Protein AF-A0A7S2PQ15-F1 (afdb_monomer_lite)

Structure (mmCIF, N/CA/C/O backbone):
data_AF-A0A7S2PQ15-F1
#
_entry.id   AF-A0A7S2PQ15-F1
#
loop_
_atom_site.group_PDB
_atom_site.id
_atom_site.type_symbol
_atom_site.label_atom_id
_atom_site.label_alt_id
_atom_site.label_comp_id
_atom_site.label_asym_id
_atom_site.label_entity_id
_atom_site.label_seq_id
_atom_site.pdbx_PDB_ins_code
_atom_site.Cartn_x
_atom_site.Cartn_y
_atom_site.Cartn_z
_atom_site.occupancy
_atom_site.B_iso_or_equiv
_atom_site.auth_seq_id
_atom_site.auth_comp_id
_atom_site.auth_asym_id
_atom_site.auth_atom_id
_atom_site.pdbx_PDB_model_num
ATOM 1 N N . VAL A 1 1 ? -4.924 13.615 6.574 1.00 62.53 1 VAL A N 1
ATOM 2 C CA . VAL A 1 1 ? -4.538 12.191 6.755 1.00 62.53 1 VAL A CA 1
ATOM 3 C C . VAL A 1 1 ? -5.194 11.292 5.712 1.00 62.53 1 VAL A C 1
ATOM 5 O O . VAL A 1 1 ? -4.454 10.635 4.999 1.00 62.53 1 VAL A O 1
ATOM 8 N N . PHE A 1 2 ? -6.526 11.309 5.557 1.00 68.81 2 PHE A N 1
ATOM 9 C CA . PHE A 1 2 ? -7.244 10.464 4.583 1.00 68.81 2 PHE A CA 1
ATOM 10 C C . PHE A 1 2 ? -6.768 10.616 3.134 1.00 68.81 2 PHE A C 1
ATOM 12 O O . PHE A 1 2 ? -6.496 9.619 2.480 1.00 68.81 2 PHE A O 1
ATOM 19 N N . PHE A 1 3 ? -6.583 11.850 2.659 1.00 75.38 3 PHE A N 1
ATOM 20 C CA . PHE A 1 3 ? -6.108 12.092 1.293 1.00 75.38 3 PHE A CA 1
ATOM 21 C C . PHE A 1 3 ? -4.708 11.509 1.038 1.00 75.38 3 PHE A C 1
ATOM 23 O O . PHE A 1 3 ? -4.510 10.782 0.076 1.00 75.38 3 PHE A O 1
ATOM 30 N N . ALA A 1 4 ? -3.753 11.746 1.943 1.00 77.06 4 ALA A N 1
ATOM 31 C CA . ALA A 1 4 ? -2.391 11.216 1.813 1.00 77.06 4 ALA A CA 1
ATOM 32 C C . ALA A 1 4 ? -2.334 9.677 1.890 1.00 77.06 4 ALA A C 1
ATOM 34 O O . ALA A 1 4 ? -1.476 9.052 1.278 1.00 77.06 4 ALA A O 1
ATOM 35 N N . ASP A 1 5 ? -3.251 9.063 2.638 1.00 79.31 5 ASP A N 1
ATOM 36 C CA . ASP A 1 5 ? -3.400 7.607 2.705 1.00 79.31 5 ASP A CA 1
ATOM 37 C C . ASP A 1 5 ? -3.999 7.048 1.401 1.00 79.31 5 ASP A C 1
ATOM 39 O O . ASP A 1 5 ? -3.510 6.053 0.874 1.00 79.31 5 ASP A O 1
ATOM 43 N N . ALA A 1 6 ? -4.983 7.745 0.820 1.00 83.38 6 ALA A N 1
ATOM 44 C CA . ALA A 1 6 ? -5.542 7.413 -0.490 1.00 83.38 6 ALA A CA 1
ATOM 45 C C . ALA A 1 6 ? -4.506 7.554 -1.618 1.00 83.38 6 ALA A C 1
ATOM 47 O O . ALA A 1 6 ? -4.452 6.710 -2.508 1.00 83.38 6 ALA A O 1
ATOM 48 N N . MET A 1 7 ? -3.623 8.558 -1.549 1.00 86.25 7 MET A N 1
ATOM 49 C CA . MET A 1 7 ? -2.522 8.719 -2.506 1.00 86.25 7 MET A CA 1
ATOM 50 C C . MET A 1 7 ? -1.572 7.513 -2.530 1.00 86.25 7 MET A C 1
ATOM 52 O O . MET A 1 7 ? -0.983 7.242 -3.571 1.00 86.25 7 MET A O 1
ATOM 56 N N . CYS A 1 8 ? -1.415 6.777 -1.423 1.00 88.38 8 CYS A N 1
ATOM 57 C CA . CYS A 1 8 ? -0.560 5.583 -1.396 1.00 88.38 8 CYS A CA 1
ATOM 58 C C . CYS A 1 8 ? -1.105 4.478 -2.312 1.00 88.38 8 CYS A C 1
ATOM 60 O O . CYS A 1 8 ? -0.331 3.816 -2.993 1.00 88.38 8 CYS A O 1
ATOM 62 N N . SER A 1 9 ? -2.431 4.348 -2.410 1.00 87.88 9 SER A N 1
ATOM 63 C CA . SER A 1 9 ? -3.086 3.442 -3.363 1.00 87.88 9 SER A CA 1
ATOM 64 C C . SER A 1 9 ? -2.956 3.911 -4.824 1.00 87.88 9 SER A C 1
ATOM 66 O O . SER A 1 9 ? -3.225 3.136 -5.731 1.00 87.88 9 SER A O 1
ATOM 68 N N . LEU A 1 10 ? -2.513 5.152 -5.069 1.00 88.25 10 LEU A N 1
ATOM 69 C CA . LEU A 1 10 ? -2.287 5.720 -6.405 1.00 88.25 10 LEU A CA 1
ATOM 70 C C . LEU A 1 10 ? -0.807 5.720 -6.815 1.00 88.25 10 LEU A C 1
ATOM 72 O O . LEU A 1 10 ? -0.451 6.360 -7.802 1.00 88.25 10 LEU A O 1
ATOM 76 N N . SER A 1 11 ? 0.082 5.028 -6.092 1.00 92.00 11 SER A N 1
ATOM 77 C CA . SER A 1 11 ? 1.527 5.076 -6.364 1.00 92.00 11 SER A CA 1
ATOM 78 C C . SER A 1 11 ? 1.886 4.709 -7.807 1.00 92.00 11 SER A C 1
ATOM 80 O O . SER A 1 11 ? 2.793 5.305 -8.381 1.00 92.00 11 SER A O 1
ATOM 82 N N . LYS A 1 12 ? 1.141 3.783 -8.425 1.00 90.88 12 LYS A N 1
ATOM 83 C CA . LYS A 1 12 ? 1.337 3.424 -9.834 1.00 90.88 12 LYS A CA 1
ATOM 84 C C . LYS A 1 12 ? 0.965 4.564 -10.785 1.00 90.88 12 LYS A C 1
ATOM 86 O O . LYS A 1 12 ? 1.698 4.806 -11.730 1.00 90.88 12 LYS A O 1
ATOM 91 N N . VAL A 1 13 ? -0.090 5.321 -10.491 1.00 92.50 13 VAL A N 1
ATOM 92 C CA . VAL A 1 13 ? -0.451 6.511 -11.278 1.00 92.50 13 VAL A CA 1
ATOM 93 C C . VAL A 1 13 ? 0.692 7.529 -11.254 1.00 92.50 13 VAL A C 1
ATOM 95 O O . VAL A 1 13 ? 1.048 8.083 -12.289 1.00 92.50 13 VAL A O 1
ATOM 98 N N . PHE A 1 14 ? 1.331 7.737 -10.097 1.00 93.69 14 PHE A N 1
ATOM 99 C CA . PHE A 1 14 ? 2.520 8.591 -10.007 1.00 93.69 14 PHE A CA 1
ATOM 100 C C . PHE A 1 14 ? 3.714 8.038 -10.796 1.00 93.69 14 PHE A C 1
ATOM 102 O O . PHE A 1 14 ? 4.430 8.811 -11.431 1.00 93.69 14 PHE A O 1
ATOM 109 N N . PHE A 1 15 ? 3.921 6.718 -10.782 1.00 93.88 15 PHE A N 1
ATOM 110 C CA . PHE A 1 15 ? 4.931 6.073 -11.621 1.00 93.88 15 PHE A CA 1
ATOM 111 C C . PHE A 1 15 ? 4.686 6.361 -13.109 1.00 93.88 15 PHE A C 1
ATOM 113 O O . PHE A 1 15 ? 5.613 6.754 -13.814 1.00 93.88 15 PHE A O 1
ATOM 120 N N . ASP A 1 16 ? 3.442 6.214 -13.569 1.00 92.94 16 ASP A N 1
ATOM 121 C CA . ASP A 1 16 ? 3.064 6.402 -14.972 1.00 92.94 16 ASP A CA 1
ATOM 122 C C . ASP A 1 16 ? 3.233 7.866 -15.407 1.00 92.94 16 ASP A C 1
ATOM 124 O O . ASP A 1 16 ? 3.777 8.126 -16.477 1.00 92.94 16 ASP A O 1
ATOM 128 N N . TRP A 1 17 ? 2.900 8.835 -14.545 1.00 94.69 17 TRP A N 1
ATOM 129 C CA . TRP A 1 17 ? 3.230 10.250 -14.776 1.00 94.69 17 TRP A CA 1
ATOM 130 C C . TRP A 1 17 ? 4.732 10.490 -14.937 1.00 94.69 17 TRP A C 1
ATOM 132 O O . TRP A 1 17 ? 5.149 11.277 -15.787 1.00 94.69 17 TRP A O 1
ATOM 142 N N . GLY A 1 18 ? 5.556 9.806 -14.143 1.00 94.19 18 GLY A N 1
ATOM 143 C CA . GLY A 1 18 ? 7.009 9.909 -14.259 1.00 94.19 18 GLY A CA 1
ATOM 144 C C . GLY A 1 18 ? 7.523 9.272 -15.541 1.00 94.19 18 GLY A C 1
ATOM 145 O O . GLY A 1 18 ? 8.418 9.822 -16.173 1.00 94.19 18 GLY A O 1
ATOM 146 N N . MET A 1 19 ? 6.922 8.157 -15.961 1.00 92.06 19 MET A N 1
ATOM 147 C CA . MET A 1 19 ? 7.243 7.506 -17.230 1.00 92.06 19 MET A CA 1
ATOM 148 C C . MET A 1 19 ? 6.884 8.399 -18.421 1.00 92.06 19 MET A C 1
ATOM 150 O O . MET A 1 19 ? 7.710 8.583 -19.311 1.00 92.06 19 MET A O 1
ATOM 154 N N . LEU A 1 20 ? 5.701 9.020 -18.401 1.00 93.75 20 LEU A N 1
ATOM 155 C CA . LEU A 1 20 ? 5.267 9.980 -19.419 1.00 93.75 20 LEU A CA 1
ATOM 156 C C . LEU A 1 20 ? 6.215 11.182 -19.511 1.00 93.75 20 LEU A C 1
ATOM 158 O O . LEU A 1 20 ? 6.579 11.595 -20.610 1.00 93.75 20 LEU A O 1
ATOM 162 N N . ALA A 1 21 ? 6.662 11.719 -18.373 1.00 93.44 21 ALA A N 1
ATOM 163 C CA . ALA A 1 21 ? 7.636 12.807 -18.350 1.00 93.44 21 ALA A CA 1
ATOM 164 C C . ALA A 1 21 ? 8.995 12.383 -18.941 1.00 93.44 21 ALA A C 1
ATOM 166 O O . ALA A 1 21 ? 9.569 13.120 -19.744 1.00 93.44 21 ALA A O 1
ATOM 167 N N . THR A 1 22 ? 9.488 11.183 -18.608 1.00 92.81 22 THR A N 1
ATOM 168 C CA . THR A 1 22 ? 10.719 10.628 -19.197 1.00 92.81 22 THR A CA 1
ATOM 169 C C . THR A 1 22 ? 10.587 10.424 -20.710 1.00 92.81 22 THR A C 1
ATOM 171 O O . THR A 1 22 ? 11.527 10.733 -21.445 1.00 92.81 22 THR A O 1
ATOM 174 N N . MET A 1 23 ? 9.434 9.933 -21.180 1.00 92.25 23 MET A N 1
ATOM 175 C CA . MET A 1 23 ? 9.129 9.761 -22.606 1.00 92.25 23 MET A CA 1
ATOM 176 C C . MET A 1 23 ? 9.144 11.097 -23.349 1.00 92.25 23 MET A C 1
ATOM 178 O O . MET A 1 23 ? 9.779 11.208 -24.394 1.00 92.25 23 MET A O 1
ATOM 182 N N . LEU A 1 24 ? 8.493 12.121 -22.790 1.00 92.94 24 LEU A N 1
ATOM 183 C CA . LEU A 1 24 ? 8.451 13.455 -23.387 1.00 92.94 24 LEU A CA 1
ATOM 184 C C . LEU A 1 24 ? 9.846 14.087 -23.476 1.00 92.94 24 LEU A C 1
ATOM 186 O O . LEU A 1 24 ? 10.155 14.738 -24.467 1.00 92.94 24 LEU A O 1
ATOM 190 N N . TYR A 1 25 ? 10.692 13.871 -22.465 1.00 92.25 25 TYR A N 1
ATOM 191 C CA . TYR A 1 25 ? 12.055 14.405 -22.439 1.00 92.25 25 TYR A CA 1
ATOM 192 C C . TYR A 1 25 ? 12.968 13.789 -23.510 1.00 92.25 25 TYR A C 1
ATOM 194 O O . TYR A 1 25 ? 13.808 14.488 -24.069 1.00 92.25 25 TYR A O 1
ATOM 202 N N . HIS A 1 26 ? 12.812 12.494 -23.804 1.00 91.06 26 HIS A N 1
ATOM 203 C CA . HIS A 1 26 ? 13.645 11.806 -24.797 1.00 91.06 26 HIS A CA 1
ATOM 204 C C . HIS A 1 26 ? 13.088 11.883 -26.222 1.00 91.06 26 HIS A C 1
ATOM 206 O O . HIS A 1 26 ? 13.828 11.586 -27.158 1.00 91.06 26 HIS A O 1
ATOM 212 N N . TYR A 1 27 ? 11.831 12.300 -26.408 1.00 89.81 27 TYR A N 1
ATOM 213 C CA . TYR A 1 27 ? 11.200 12.383 -27.725 1.00 89.81 27 TYR A CA 1
ATOM 214 C C . TYR A 1 27 ? 12.026 13.244 -28.703 1.00 89.81 27 TYR A C 1
ATOM 216 O O . TYR A 1 27 ? 12.409 14.362 -28.351 1.00 89.81 27 TYR A O 1
ATOM 224 N N . PRO A 1 28 ? 12.294 12.775 -29.941 1.00 92.00 28 PRO A N 1
ATOM 225 C CA . PRO A 1 28 ? 11.765 11.569 -30.599 1.00 92.00 28 PRO A CA 1
ATOM 226 C C . PRO A 1 28 ? 12.615 10.295 -30.417 1.00 92.00 28 PRO A C 1
ATOM 228 O O . PRO A 1 28 ? 12.314 9.267 -31.018 1.00 92.00 28 PRO A O 1
ATOM 231 N N . ASN A 1 29 ? 13.687 10.354 -29.630 1.00 91.12 29 ASN A N 1
ATOM 232 C CA . ASN A 1 29 ? 14.618 9.246 -29.441 1.00 91.12 29 ASN A CA 1
ATOM 233 C C . ASN A 1 29 ? 14.071 8.192 -28.465 1.00 91.12 29 ASN A C 1
ATOM 235 O O . ASN A 1 29 ? 13.240 8.471 -27.598 1.00 91.12 29 ASN A O 1
ATOM 239 N N . SER A 1 30 ? 14.583 6.967 -28.581 1.00 86.44 30 SER A N 1
ATOM 240 C CA . SER A 1 30 ? 14.309 5.896 -27.624 1.00 86.44 30 SER A CA 1
ATOM 241 C C . SER A 1 30 ? 14.888 6.219 -26.245 1.00 86.44 30 SER A C 1
ATOM 243 O O . SER A 1 30 ? 15.966 6.803 -26.129 1.00 86.44 30 SER A O 1
ATOM 245 N N . ILE A 1 31 ? 14.195 5.782 -25.195 1.00 87.19 31 ILE A N 1
ATOM 246 C CA . ILE A 1 31 ? 14.657 5.932 -23.814 1.00 87.19 31 ILE A CA 1
ATOM 247 C C . ILE A 1 31 ? 15.894 5.041 -23.605 1.00 87.19 31 ILE A C 1
ATOM 249 O O . ILE A 1 31 ? 15.804 3.837 -23.848 1.00 87.19 31 ILE A O 1
ATOM 253 N N . PRO A 1 32 ? 17.032 5.587 -23.144 1.00 83.56 32 PRO A N 1
ATOM 254 C CA . PRO A 1 32 ? 18.209 4.782 -22.846 1.00 83.56 32 PRO A CA 1
ATOM 255 C C . PRO A 1 32 ? 17.963 3.898 -21.617 1.00 83.56 32 PRO A C 1
ATOM 257 O O . PRO A 1 32 ? 17.307 4.319 -20.659 1.00 83.56 32 PRO A O 1
ATOM 260 N N . GLU A 1 33 ? 18.536 2.696 -21.606 1.00 78.06 33 GLU A N 1
ATOM 261 C CA . GLU A 1 33 ? 18.524 1.787 -20.451 1.00 78.06 33 GLU A CA 1
ATOM 262 C C . GLU A 1 33 ? 19.520 2.256 -19.380 1.00 78.06 33 GLU A C 1
ATOM 264 O O . GLU A 1 33 ? 20.577 1.673 -19.155 1.00 78.06 33 GLU A O 1
ATOM 269 N N . SER A 1 34 ? 19.208 3.378 -18.738 1.00 80.06 34 SER A N 1
ATOM 270 C CA . SER A 1 34 ? 20.039 3.987 -17.705 1.00 80.06 34 SER A CA 1
ATOM 271 C C . SER A 1 34 ? 19.243 4.251 -16.430 1.00 80.06 34 SER A C 1
ATOM 273 O O . SER A 1 34 ? 18.012 4.356 -16.427 1.00 80.06 34 SER A O 1
ATOM 275 N N . LEU A 1 35 ? 19.963 4.424 -15.318 1.00 78.94 35 LEU A N 1
ATOM 276 C CA . LEU A 1 35 ? 19.360 4.778 -14.034 1.00 78.94 35 LEU A CA 1
ATOM 277 C C . LEU A 1 35 ? 18.521 6.062 -14.129 1.00 78.94 35 LEU A C 1
ATOM 279 O O . LEU A 1 35 ? 17.468 6.144 -13.503 1.00 78.94 35 LEU A O 1
ATOM 283 N N . SER A 1 36 ? 18.941 7.046 -14.931 1.00 78.62 36 SER A N 1
ATOM 284 C CA . SER A 1 36 ? 18.212 8.311 -15.087 1.00 78.62 36 SER A CA 1
ATOM 285 C C . SER A 1 36 ? 16.809 8.110 -15.661 1.00 78.62 36 SER A C 1
ATOM 287 O O . SER A 1 36 ? 15.880 8.805 -15.252 1.00 78.62 36 SER A O 1
ATOM 289 N N . SER A 1 37 ? 16.635 7.123 -16.541 1.00 85.75 37 SER A N 1
ATOM 290 C CA . SER A 1 37 ? 15.353 6.818 -17.180 1.00 85.75 37 SER A CA 1
ATOM 291 C C . SER A 1 37 ? 14.331 6.231 -16.206 1.00 85.75 37 SER A C 1
ATOM 293 O O . SER A 1 37 ? 13.135 6.507 -16.319 1.00 85.75 37 SER A O 1
ATOM 295 N N . ILE A 1 38 ? 14.786 5.454 -15.216 1.00 88.62 38 ILE A N 1
ATOM 296 C CA . ILE A 1 38 ? 13.914 4.820 -14.216 1.00 88.62 38 ILE A CA 1
ATOM 297 C C . ILE A 1 38 ? 13.829 5.597 -12.897 1.00 88.62 38 ILE A C 1
ATOM 299 O O . ILE A 1 38 ? 12.871 5.419 -12.137 1.00 88.62 38 ILE A O 1
ATOM 303 N N . ALA A 1 39 ? 14.790 6.486 -12.630 1.00 90.00 39 ALA A N 1
ATOM 304 C CA . ALA A 1 39 ? 14.850 7.276 -11.408 1.00 90.00 39 ALA A CA 1
ATOM 305 C C . ALA A 1 39 ? 13.608 8.157 -11.241 1.00 90.00 39 ALA A C 1
ATOM 307 O O . ALA A 1 39 ? 12.959 8.082 -10.201 1.00 90.00 39 ALA A O 1
ATOM 308 N N . LEU A 1 40 ? 13.229 8.936 -12.261 1.00 92.12 40 LEU A N 1
ATOM 309 C CA . LEU A 1 40 ? 12.071 9.832 -12.177 1.00 92.12 40 LEU A CA 1
ATOM 310 C C . LEU A 1 40 ? 10.748 9.075 -11.907 1.00 92.12 40 LEU A C 1
ATOM 312 O O . LEU A 1 40 ? 10.091 9.401 -10.914 1.00 92.12 40 LEU A O 1
ATOM 316 N N . PRO A 1 41 ? 10.370 8.032 -12.680 1.00 93.50 41 PRO A N 1
ATOM 317 C CA . PRO A 1 41 ? 9.202 7.199 -12.374 1.00 93.50 41 PRO A CA 1
ATOM 318 C C . PRO A 1 41 ? 9.213 6.620 -10.954 1.00 93.50 41 PRO A C 1
ATOM 320 O O . PRO A 1 41 ? 8.200 6.645 -10.253 1.00 93.50 41 PRO A O 1
ATOM 323 N N . SER A 1 42 ? 10.368 6.128 -10.500 1.00 93.38 42 SER A N 1
ATOM 324 C CA . SER A 1 42 ? 10.502 5.496 -9.182 1.00 93.38 42 SER A CA 1
ATOM 325 C C . SER A 1 42 ? 10.391 6.513 -8.045 1.00 93.38 42 SER A C 1
ATOM 327 O O . SER A 1 42 ? 9.716 6.255 -7.047 1.00 93.38 42 SER A O 1
ATOM 329 N N . VAL A 1 43 ? 10.982 7.700 -8.218 1.00 93.50 43 VAL A N 1
ATOM 330 C CA . VAL A 1 43 ? 10.852 8.819 -7.280 1.00 93.50 43 VAL A CA 1
ATOM 331 C C . VAL A 1 43 ? 9.391 9.229 -7.168 1.00 93.50 43 VAL A C 1
ATOM 333 O O . VAL A 1 43 ? 8.876 9.260 -6.050 1.00 93.50 43 VAL A O 1
ATOM 336 N N . LEU A 1 44 ? 8.693 9.459 -8.286 1.00 94.81 44 LEU A N 1
ATOM 337 C CA . LEU A 1 44 ? 7.278 9.831 -8.245 1.00 94.81 44 LEU A CA 1
ATOM 338 C C . LEU A 1 44 ? 6.420 8.742 -7.590 1.00 94.81 44 LEU A C 1
ATOM 340 O O . LEU A 1 44 ? 5.610 9.054 -6.719 1.00 94.81 44 LEU A O 1
ATOM 344 N N . SER A 1 45 ? 6.658 7.465 -7.907 1.00 94.44 45 SER A N 1
ATOM 345 C CA . SER A 1 45 ? 5.975 6.338 -7.256 1.00 94.44 45 SER A CA 1
ATOM 346 C C . SER A 1 45 ? 6.189 6.292 -5.739 1.00 94.44 45 SER A C 1
ATOM 348 O O . SER A 1 45 ? 5.315 5.826 -5.007 1.00 94.44 45 SER A O 1
ATOM 350 N N . SER A 1 46 ? 7.349 6.740 -5.254 1.00 94.88 46 SER A N 1
ATOM 351 C CA . SER A 1 46 ? 7.683 6.754 -3.827 1.00 94.88 46 SER A CA 1
ATOM 352 C C . SER A 1 46 ? 7.051 7.929 -3.065 1.00 94.88 46 SER A C 1
ATOM 354 O O . SER A 1 46 ? 6.869 7.844 -1.846 1.00 94.88 46 SER A O 1
ATOM 356 N N . LEU A 1 47 ? 6.672 9.011 -3.764 1.00 93.81 47 LEU A N 1
ATOM 357 C CA . LEU A 1 47 ? 6.214 10.263 -3.151 1.00 93.81 47 LEU A CA 1
ATOM 358 C C . LEU A 1 47 ? 5.070 10.085 -2.144 1.00 93.81 47 LEU A C 1
ATOM 360 O O . LEU A 1 47 ? 5.189 10.640 -1.047 1.00 93.81 47 LEU A O 1
ATOM 364 N N . PRO A 1 48 ? 3.992 9.325 -2.428 1.00 93.31 48 PRO A N 1
ATOM 365 C CA . PRO A 1 48 ? 2.901 9.169 -1.469 1.00 93.31 48 PRO A CA 1
ATOM 366 C C . PRO A 1 48 ? 3.371 8.600 -0.124 1.00 93.31 48 PRO A C 1
ATOM 368 O O . PRO A 1 48 ? 3.006 9.113 0.937 1.00 93.31 48 PRO A O 1
ATOM 371 N N . TYR A 1 49 ? 4.247 7.595 -0.169 1.00 94.38 49 TYR A N 1
ATOM 372 C CA . TYR A 1 49 ? 4.794 6.932 1.013 1.00 94.38 49 TYR A CA 1
ATOM 373 C C . TYR A 1 49 ? 5.730 7.857 1.796 1.00 94.38 49 TYR A C 1
ATOM 375 O O . TYR A 1 49 ? 5.611 7.953 3.018 1.00 94.38 49 TYR A O 1
ATOM 383 N N . VAL A 1 50 ? 6.603 8.602 1.106 1.00 94.50 50 VAL A N 1
ATOM 384 C CA . VAL A 1 50 ? 7.510 9.581 1.734 1.00 94.50 50 VAL A CA 1
ATOM 385 C C . VAL A 1 50 ? 6.724 10.701 2.414 1.00 94.50 50 VAL A C 1
ATOM 387 O O . VAL A 1 50 ? 6.974 11.020 3.580 1.00 94.50 50 VAL A O 1
ATOM 390 N N . VAL A 1 51 ? 5.733 11.276 1.725 1.00 93.88 51 VAL A N 1
ATOM 391 C CA . VAL A 1 51 ? 4.859 12.318 2.285 1.00 93.88 51 VAL A CA 1
ATOM 392 C C . VAL A 1 51 ? 4.170 11.803 3.543 1.00 93.88 51 VAL A C 1
ATOM 394 O O . VAL A 1 51 ? 4.123 12.496 4.564 1.00 93.88 51 VAL A O 1
ATOM 397 N N . ARG A 1 52 ? 3.670 10.568 3.503 1.00 92.81 52 ARG A N 1
ATOM 398 C CA . ARG A 1 52 ? 2.943 9.977 4.618 1.00 92.81 52 ARG A CA 1
ATOM 399 C C . ARG A 1 52 ? 3.847 9.641 5.805 1.00 92.81 52 ARG A C 1
ATOM 401 O O . ARG A 1 52 ? 3.460 9.934 6.941 1.00 92.81 52 ARG A O 1
ATOM 408 N N . ALA A 1 53 ? 5.047 9.116 5.561 1.00 93.88 53 ALA A N 1
ATOM 409 C CA . ALA A 1 53 ? 6.064 8.891 6.585 1.00 93.88 53 ALA A CA 1
ATOM 410 C C . ALA A 1 53 ? 6.489 10.213 7.246 1.00 93.88 53 ALA A C 1
ATOM 412 O O . ALA A 1 53 ? 6.503 10.316 8.474 1.00 93.88 53 ALA A O 1
ATOM 413 N N . ARG A 1 54 ? 6.719 11.271 6.455 1.00 94.19 54 ARG A N 1
ATOM 414 C CA . ARG A 1 54 ? 7.041 12.610 6.971 1.00 94.19 54 ARG A CA 1
ATOM 415 C C . ARG A 1 54 ? 5.926 13.164 7.854 1.00 94.19 54 ARG A C 1
ATOM 417 O O . ARG A 1 54 ? 6.205 13.661 8.942 1.00 94.19 54 ARG A O 1
ATOM 424 N N . GLN A 1 55 ? 4.668 13.059 7.419 1.00 94.31 55 GLN A N 1
ATOM 425 C CA . GLN A 1 55 ? 3.516 13.473 8.228 1.00 94.31 55 GLN A CA 1
ATOM 426 C C . GLN A 1 55 ? 3.482 12.737 9.572 1.00 94.31 55 GLN A C 1
ATOM 428 O O . GLN A 1 55 ? 3.300 13.370 10.608 1.00 94.31 55 GLN A O 1
ATOM 433 N N . CYS A 1 56 ? 3.713 11.421 9.569 1.00 93.56 56 CYS A N 1
ATOM 434 C CA . CYS A 1 56 ? 3.783 10.625 10.791 1.00 93.56 56 CYS A CA 1
ATOM 435 C C . CYS A 1 56 ? 4.901 11.088 11.739 1.00 93.56 56 CYS A C 1
ATOM 437 O O . CYS A 1 56 ? 4.660 11.221 12.936 1.00 93.56 56 CYS A O 1
ATOM 439 N N . ILE A 1 57 ? 6.097 11.375 11.219 1.00 94.25 57 ILE A N 1
ATOM 440 C CA . ILE A 1 57 ? 7.235 11.853 12.022 1.00 94.25 57 ILE A CA 1
ATOM 441 C C . ILE A 1 57 ? 6.936 13.227 12.631 1.00 94.25 57 ILE A C 1
ATOM 443 O O . ILE A 1 57 ? 7.182 13.453 13.815 1.00 94.25 57 ILE A O 1
ATOM 447 N N . VAL A 1 58 ? 6.350 14.140 11.852 1.00 93.81 58 VAL A N 1
ATOM 448 C CA . VAL A 1 58 ? 5.936 15.459 12.352 1.00 93.81 58 VAL A CA 1
ATOM 449 C C . VAL A 1 58 ? 4.895 15.312 13.465 1.00 93.81 58 VAL A C 1
ATOM 451 O O . VAL A 1 58 ? 5.037 15.939 14.514 1.00 93.81 58 VAL A O 1
ATOM 454 N N . SER A 1 59 ? 3.890 14.448 13.288 1.00 92.69 59 SER A N 1
ATOM 455 C CA . SER A 1 59 ? 2.893 14.161 14.328 1.00 92.69 59 SER A CA 1
ATOM 456 C C . SER A 1 59 ? 3.506 13.516 15.573 1.00 92.69 59 SER A C 1
ATOM 458 O O . SER A 1 59 ? 3.112 13.861 16.684 1.00 92.69 59 SER A O 1
ATOM 460 N N . PHE A 1 60 ? 4.500 12.635 15.422 1.00 93.38 60 PHE A N 1
ATOM 461 C CA . PHE A 1 60 ? 5.245 12.068 16.548 1.00 93.38 60 PHE A CA 1
ATOM 462 C C . PHE A 1 60 ? 5.988 13.153 17.338 1.00 93.38 60 PHE A C 1
ATOM 464 O O . PHE A 1 60 ? 5.868 13.209 18.561 1.00 93.38 60 PHE A O 1
ATOM 471 N N . ASN A 1 61 ? 6.699 14.049 16.652 1.00 92.81 61 ASN A N 1
ATOM 472 C CA . ASN A 1 61 ? 7.441 15.139 17.289 1.00 92.81 61 ASN A CA 1
ATOM 473 C C . ASN A 1 61 ? 6.506 16.135 17.992 1.00 92.81 61 ASN A C 1
ATOM 475 O O . ASN A 1 61 ? 6.762 16.530 19.129 1.00 92.81 61 ASN A O 1
ATOM 479 N N . ALA A 1 62 ? 5.383 16.484 17.361 1.00 92.00 62 ALA A N 1
ATOM 480 C CA . ALA A 1 62 ? 4.354 17.314 17.981 1.00 92.00 62 ALA A CA 1
ATOM 481 C C . ALA A 1 62 ? 3.728 16.626 19.210 1.00 92.00 62 ALA A C 1
ATOM 483 O O . ALA A 1 62 ? 3.520 17.267 20.239 1.00 92.00 62 ALA A O 1
ATOM 484 N N . GLY A 1 63 ? 3.476 15.315 19.131 1.00 90.50 63 GLY A N 1
ATOM 485 C CA . GLY A 1 63 ? 2.996 14.509 20.253 1.00 90.50 63 GLY A CA 1
ATOM 486 C C . GLY A 1 63 ? 4.017 14.402 21.388 1.00 90.50 63 GLY A C 1
ATOM 487 O O . GLY A 1 63 ? 3.639 14.435 22.553 1.00 90.50 63 GLY A O 1
ATOM 488 N N . LYS A 1 64 ? 5.319 14.354 21.079 1.00 89.25 64 LYS A N 1
ATOM 489 C CA . LYS A 1 64 ? 6.396 14.397 22.080 1.00 89.25 64 LYS A CA 1
ATOM 490 C C . LYS A 1 64 ? 6.369 15.708 22.867 1.00 89.25 64 LYS A C 1
ATOM 492 O O . LYS A 1 64 ? 6.467 15.661 24.089 1.00 89.25 64 LYS A O 1
ATOM 497 N N . LEU A 1 65 ? 6.178 16.841 22.186 1.00 90.19 65 LEU A N 1
ATOM 498 C CA . LEU A 1 65 ? 6.066 18.155 22.828 1.00 90.19 65 LEU A CA 1
ATOM 499 C C . LEU A 1 65 ? 4.819 18.258 23.722 1.00 90.19 65 LEU A C 1
ATOM 501 O O . LEU A 1 65 ? 4.888 18.814 24.811 1.00 90.19 65 LEU A O 1
ATOM 505 N N . LYS A 1 66 ? 3.692 17.691 23.277 1.00 90.88 66 LYS A N 1
ATOM 506 C CA . LYS A 1 66 ? 2.410 17.707 24.002 1.00 90.88 66 LYS A CA 1
ATOM 507 C C . LYS A 1 66 ? 2.235 16.566 25.014 1.00 90.88 66 LYS A C 1
ATOM 509 O O . LYS A 1 66 ? 1.160 16.447 25.587 1.00 90.88 66 LYS A O 1
ATOM 514 N N . GLN A 1 67 ? 3.251 15.716 25.200 1.00 87.81 67 GLN A N 1
ATOM 515 C CA . GLN A 1 67 ? 3.181 14.487 26.005 1.00 87.81 67 GLN A CA 1
ATOM 516 C C . GLN A 1 67 ? 1.984 13.577 25.648 1.00 87.81 67 GLN A C 1
ATOM 518 O O . GLN A 1 67 ? 1.407 12.917 26.507 1.00 87.81 67 GLN A O 1
ATOM 523 N N . ASP A 1 68 ? 1.625 13.510 24.363 1.00 87.56 68 ASP A N 1
ATOM 524 C CA . ASP A 1 68 ? 0.518 12.681 23.883 1.00 87.56 68 ASP A CA 1
ATOM 525 C C . ASP A 1 68 ? 0.911 11.188 23.909 1.00 87.56 68 ASP A C 1
ATOM 527 O O . ASP A 1 68 ? 1.882 10.799 23.239 1.00 87.56 68 ASP A O 1
ATOM 531 N N . PRO A 1 69 ? 0.170 10.320 24.627 1.00 83.12 69 PRO A N 1
ATOM 532 C CA . PRO A 1 69 ? 0.429 8.881 24.642 1.00 83.12 69 PRO A CA 1
ATOM 533 C C . PRO A 1 69 ? 0.296 8.233 23.252 1.00 83.12 69 PRO A C 1
ATOM 535 O O . PRO A 1 69 ? 0.968 7.240 22.971 1.00 83.12 69 PRO A O 1
ATOM 538 N N . LYS A 1 70 ? -0.490 8.814 22.333 1.00 84.81 70 LYS A N 1
ATOM 539 C CA . LYS A 1 70 ? -0.689 8.299 20.964 1.00 84.81 70 LYS A CA 1
ATOM 540 C C . LYS A 1 70 ? 0.498 8.544 20.031 1.00 84.81 70 LYS A C 1
ATOM 542 O O . LYS A 1 70 ? 0.488 8.078 18.889 1.00 84.81 70 LYS A O 1
ATOM 547 N N . ARG A 1 71 ? 1.558 9.221 20.493 1.00 87.81 71 ARG A N 1
ATOM 548 C CA . ARG A 1 71 ? 2.755 9.487 19.677 1.00 87.81 71 ARG A CA 1
ATOM 549 C C . ARG A 1 71 ? 3.357 8.206 19.092 1.00 87.81 71 ARG A C 1
ATOM 551 O O . ARG A 1 71 ? 3.722 8.187 17.921 1.00 87.81 71 ARG A O 1
ATOM 558 N N . HIS A 1 72 ? 3.415 7.121 19.866 1.00 88.31 72 HIS A N 1
ATOM 559 C CA . HIS A 1 72 ? 4.043 5.873 19.424 1.00 88.31 72 HIS A CA 1
ATOM 560 C C . HIS A 1 72 ? 3.290 5.242 18.247 1.00 88.31 72 HIS A C 1
ATOM 562 O O . HIS A 1 72 ? 3.924 4.733 17.325 1.00 88.31 72 HIS A O 1
ATOM 568 N N . SER A 1 73 ? 1.963 5.389 18.190 1.00 90.38 73 SER A N 1
ATOM 569 C CA . SER A 1 73 ? 1.174 4.988 17.024 1.00 90.38 73 SER A CA 1
ATOM 570 C C . SER A 1 73 ? 1.580 5.765 15.769 1.00 90.38 73 SER A C 1
ATOM 572 O O . SER A 1 73 ? 1.678 5.179 14.697 1.00 90.38 73 SER A O 1
ATOM 574 N N . HIS A 1 74 ? 1.888 7.062 15.868 1.00 91.38 74 HIS A N 1
ATOM 575 C CA . HIS A 1 74 ? 2.395 7.812 14.715 1.00 91.38 74 HIS A CA 1
ATOM 576 C C . HIS A 1 74 ? 3.753 7.288 14.237 1.00 91.38 74 HIS A C 1
ATOM 578 O O . HIS A 1 74 ? 3.946 7.146 13.033 1.00 91.38 74 HIS A O 1
ATOM 584 N N . LEU A 1 75 ? 4.662 6.941 15.151 1.00 93.25 75 LEU A N 1
ATOM 585 C CA . LEU A 1 75 ? 5.967 6.381 14.792 1.00 93.25 75 LEU A CA 1
ATOM 586 C C . LEU A 1 75 ? 5.847 5.011 14.110 1.00 93.25 75 LEU A C 1
ATOM 588 O O . LEU A 1 75 ? 6.442 4.804 13.055 1.00 93.25 75 LEU A O 1
ATOM 592 N N . LEU A 1 76 ? 5.043 4.099 14.663 1.00 92.81 76 LEU A N 1
ATOM 593 C CA . LEU A 1 76 ? 4.800 2.789 14.050 1.00 92.81 76 LEU A CA 1
ATOM 594 C C . LEU A 1 76 ? 4.179 2.939 12.654 1.00 92.81 76 LEU A C 1
ATOM 596 O O . LEU A 1 76 ? 4.581 2.279 11.701 1.00 92.81 76 LEU A O 1
ATOM 600 N N . ASN A 1 77 ? 3.276 3.905 12.490 1.00 93.06 77 ASN A N 1
ATOM 601 C CA . ASN A 1 77 ? 2.720 4.211 11.184 1.00 93.06 77 ASN A CA 1
ATOM 602 C C . ASN A 1 77 ? 3.776 4.784 10.220 1.00 93.06 77 ASN A C 1
ATOM 604 O O . ASN A 1 77 ? 3.706 4.519 9.028 1.00 93.06 77 ASN A O 1
ATOM 608 N N . ALA A 1 78 ? 4.760 5.560 10.694 1.00 94.38 78 ALA A N 1
ATOM 609 C CA . ALA A 1 78 ? 5.881 6.001 9.857 1.00 94.38 78 ALA A CA 1
ATOM 610 C C . ALA A 1 78 ? 6.685 4.799 9.345 1.00 94.38 78 ALA A C 1
ATOM 612 O O . ALA A 1 78 ? 6.941 4.707 8.148 1.00 94.38 78 ALA A O 1
ATOM 613 N N . ILE A 1 79 ? 7.005 3.857 10.240 1.00 94.38 79 ILE A N 1
ATOM 614 C CA . ILE A 1 79 ? 7.712 2.615 9.902 1.00 94.38 79 ILE A CA 1
ATOM 615 C C . ILE A 1 79 ? 6.928 1.828 8.848 1.00 94.38 79 ILE A C 1
ATOM 617 O O . ILE A 1 79 ? 7.520 1.409 7.859 1.00 94.38 79 ILE A O 1
ATOM 621 N N . LYS A 1 80 ? 5.601 1.712 8.989 1.00 93.50 80 LYS A N 1
ATOM 622 C CA . LYS A 1 80 ? 4.728 1.076 7.988 1.00 93.50 80 LYS A CA 1
ATOM 623 C C . LYS A 1 80 ? 4.935 1.624 6.575 1.00 93.50 80 LYS A C 1
ATOM 625 O O . LYS A 1 80 ? 5.118 0.863 5.631 1.00 93.50 80 LYS A O 1
ATOM 630 N N . TYR A 1 81 ? 4.889 2.944 6.402 1.00 93.19 81 TYR A N 1
ATOM 631 C CA . TYR A 1 81 ? 5.058 3.523 5.066 1.00 93.19 81 TYR A CA 1
ATOM 632 C C . TYR A 1 81 ? 6.511 3.425 4.590 1.00 93.19 81 TYR A C 1
ATOM 634 O O . TYR A 1 81 ? 6.734 3.237 3.398 1.00 93.19 81 TYR A O 1
ATOM 642 N N . SER A 1 82 ? 7.490 3.440 5.501 1.00 93.12 82 SER A N 1
ATOM 643 C CA . SER A 1 82 ? 8.890 3.171 5.158 1.00 93.12 82 SER A CA 1
ATOM 644 C C . SER A 1 82 ? 9.109 1.745 4.647 1.00 93.12 82 SER A C 1
ATOM 646 O O . SER A 1 82 ? 9.863 1.574 3.693 1.00 93.12 82 SER A O 1
ATOM 648 N N . THR A 1 83 ? 8.429 0.721 5.191 1.00 94.06 83 THR A N 1
ATOM 649 C CA . THR A 1 83 ? 8.569 -0.659 4.675 1.00 94.06 83 THR A CA 1
ATOM 650 C C . THR A 1 83 ? 8.115 -0.793 3.220 1.00 94.06 83 THR A C 1
ATOM 652 O O . THR A 1 83 ? 8.608 -1.656 2.503 1.00 94.06 83 THR A O 1
ATOM 655 N N . SER A 1 84 ? 7.228 0.096 2.762 1.00 92.94 84 SER A N 1
ATOM 656 C CA . SER A 1 84 ? 6.739 0.130 1.377 1.00 92.94 84 SER A CA 1
ATOM 657 C C . SER A 1 84 ? 7.779 0.698 0.400 1.00 92.94 84 SER A C 1
ATOM 659 O O . SER A 1 84 ? 7.705 0.431 -0.795 1.00 92.94 84 SER A O 1
ATOM 661 N N . LEU A 1 85 ? 8.765 1.463 0.889 1.00 94.06 85 LEU A N 1
ATOM 662 C CA . LEU A 1 85 ? 9.805 2.074 0.053 1.00 94.06 85 LEU A CA 1
ATOM 663 C C . LEU A 1 85 ? 10.855 1.060 -0.412 1.00 94.06 85 LEU A C 1
ATOM 665 O O . LEU A 1 85 ? 11.324 1.152 -1.541 1.00 94.06 85 LEU A O 1
ATOM 669 N N . PHE A 1 86 ? 11.206 0.077 0.421 1.00 93.88 86 PHE A N 1
ATOM 670 C CA . PHE A 1 86 ? 12.233 -0.916 0.083 1.00 93.88 86 PHE A CA 1
ATOM 671 C C . PHE A 1 86 ? 11.937 -1.707 -1.203 1.00 93.88 86 PHE A C 1
ATOM 673 O O . PHE A 1 86 ? 12.809 -1.721 -2.072 1.00 93.88 86 PHE A O 1
ATOM 680 N N . PRO A 1 87 ? 10.746 -2.316 -1.398 1.00 93.50 87 PRO A N 1
ATOM 681 C CA . PRO A 1 87 ? 10.453 -3.020 -2.647 1.00 93.50 87 PRO A CA 1
ATOM 682 C C . PRO A 1 87 ? 10.402 -2.073 -3.857 1.00 93.50 87 PRO A C 1
ATOM 684 O O . PRO A 1 87 ? 10.765 -2.485 -4.955 1.00 93.50 87 PRO A O 1
ATOM 687 N N . ILE A 1 88 ? 10.019 -0.800 -3.681 1.00 92.12 88 ILE A N 1
ATOM 688 C CA . ILE A 1 88 ? 10.045 0.203 -4.763 1.00 92.12 88 ILE A CA 1
ATOM 689 C C . ILE A 1 88 ? 11.489 0.482 -5.192 1.00 92.12 88 ILE A C 1
ATOM 691 O O . ILE A 1 88 ? 11.802 0.407 -6.380 1.00 92.12 88 ILE A O 1
ATOM 695 N N . CYS A 1 89 ? 12.379 0.758 -4.235 1.00 91.38 89 CYS A N 1
ATOM 696 C CA . CYS A 1 89 ? 13.793 1.007 -4.510 1.00 91.38 89 CYS A CA 1
ATOM 697 C C . CYS A 1 89 ? 14.473 -0.216 -5.135 1.00 91.38 89 CYS A C 1
ATOM 699 O O . CYS A 1 89 ? 15.193 -0.074 -6.121 1.00 91.38 89 CYS A O 1
ATOM 701 N N . LEU A 1 90 ? 14.209 -1.416 -4.607 1.00 91.94 90 LEU A N 1
ATOM 702 C CA . LEU A 1 90 ? 14.774 -2.651 -5.147 1.00 91.94 90 LEU A CA 1
ATOM 703 C C . LEU A 1 90 ? 14.263 -2.930 -6.566 1.00 91.94 90 LEU A C 1
ATOM 705 O O . LEU A 1 90 ? 15.056 -3.248 -7.446 1.00 91.94 90 LEU A O 1
ATOM 709 N N . SER A 1 91 ? 12.968 -2.718 -6.828 1.00 89.88 91 SER A N 1
ATOM 710 C CA . SER A 1 91 ? 12.410 -2.871 -8.176 1.00 89.88 91 SER A CA 1
ATOM 711 C C . SER A 1 91 ? 12.984 -1.861 -9.172 1.00 89.88 91 SER A C 1
ATOM 713 O O . SER A 1 91 ? 13.061 -2.174 -10.359 1.00 89.88 91 SER A O 1
ATOM 715 N N . ALA A 1 92 ? 13.339 -0.652 -8.731 1.00 88.88 92 ALA A N 1
ATOM 716 C CA . ALA A 1 92 ? 14.008 0.334 -9.575 1.00 88.88 92 ALA A CA 1
ATOM 717 C C . ALA A 1 92 ? 15.454 -0.083 -9.873 1.00 88.88 92 ALA A C 1
ATOM 719 O O . ALA A 1 92 ? 15.895 0.007 -11.015 1.00 88.88 92 ALA A O 1
ATOM 720 N N . TYR A 1 93 ? 16.160 -0.595 -8.862 1.00 87.44 93 TYR A N 1
ATOM 721 C CA . TYR A 1 93 ? 17.528 -1.088 -8.990 1.00 87.44 93 TYR A CA 1
ATOM 722 C C . TYR A 1 93 ? 17.629 -2.296 -9.930 1.00 87.44 93 TYR A C 1
ATOM 724 O O . TYR A 1 93 ? 18.461 -2.289 -10.835 1.00 87.44 93 TYR A O 1
ATOM 732 N N . GLN A 1 94 ? 16.725 -3.277 -9.809 1.00 88.31 94 GLN A N 1
ATOM 733 C CA . GLN A 1 94 ? 16.678 -4.446 -10.698 1.00 88.31 94 GLN A CA 1
ATOM 734 C C . GLN A 1 94 ? 16.546 -4.061 -12.181 1.00 88.31 94 GLN A C 1
ATOM 736 O O . GLN A 1 94 ? 17.079 -4.753 -13.037 1.00 88.31 94 GLN A O 1
ATOM 741 N N . LYS A 1 95 ? 15.900 -2.932 -12.504 1.00 84.06 95 LYS A N 1
ATOM 742 C CA . LYS A 1 95 ? 15.777 -2.434 -13.888 1.00 84.06 95 LYS A CA 1
ATOM 743 C C . LYS A 1 95 ? 17.065 -1.837 -14.463 1.00 84.06 95 LYS A C 1
ATOM 745 O O . LYS A 1 95 ? 17.096 -1.524 -15.645 1.00 84.06 95 LYS A O 1
ATOM 750 N N . THR A 1 96 ? 18.089 -1.636 -13.637 1.00 82.00 96 THR A N 1
ATOM 751 C CA . THR A 1 96 ? 19.411 -1.146 -14.066 1.00 82.00 96 THR A CA 1
ATOM 752 C C . THR A 1 96 ? 20.456 -2.252 -14.165 1.00 82.00 96 THR A C 1
ATOM 754 O O . THR A 1 96 ? 21.560 -2.007 -14.644 1.00 82.00 96 THR A O 1
ATOM 757 N N . LEU A 1 97 ? 20.121 -3.458 -13.700 1.00 82.88 97 LEU A N 1
ATOM 758 C CA . LEU A 1 97 ? 20.997 -4.619 -13.753 1.00 82.88 97 LEU A CA 1
ATOM 759 C C . LEU A 1 97 ? 20.851 -5.346 -15.092 1.00 82.88 97 LEU A C 1
ATOM 761 O O . LEU A 1 97 ? 19.772 -5.390 -15.682 1.00 82.88 97 LEU A O 1
ATOM 765 N N . SER A 1 98 ? 21.938 -5.968 -15.544 1.00 73.69 98 SER A N 1
ATOM 766 C CA . SER A 1 98 ? 21.900 -6.933 -16.645 1.00 73.69 98 SER A CA 1
ATOM 767 C C . SER A 1 98 ? 21.042 -8.143 -16.263 1.00 73.69 98 SER A C 1
ATOM 769 O O . SER A 1 98 ? 21.052 -8.551 -15.102 1.00 73.69 98 SER A O 1
ATOM 771 N N . GLN A 1 99 ? 20.357 -8.746 -17.243 1.00 73.44 99 GLN A N 1
ATOM 772 C CA . GLN A 1 99 ? 19.388 -9.841 -17.041 1.00 73.44 99 GLN A CA 1
ATOM 773 C C . GLN A 1 99 ? 19.919 -11.009 -16.188 1.00 73.44 99 GLN A C 1
ATOM 775 O O . GLN A 1 99 ? 19.156 -11.613 -15.445 1.00 73.44 99 GLN A O 1
ATOM 780 N N . GLU A 1 100 ? 21.225 -11.284 -16.238 1.00 75.12 100 GLU A N 1
ATOM 781 C CA . GLU A 1 100 ? 21.883 -12.339 -15.456 1.00 75.12 100 GLU A CA 1
ATOM 782 C C . GLU A 1 100 ? 21.795 -12.122 -13.933 1.00 75.12 100 GLU A C 1
ATOM 784 O O . GLU A 1 100 ? 21.516 -13.062 -13.199 1.00 75.12 100 GLU A O 1
ATOM 789 N N . HIS A 1 101 ? 21.942 -10.881 -13.456 1.00 78.00 101 HIS A N 1
ATOM 790 C CA . HIS A 1 101 ? 21.969 -10.554 -12.021 1.00 78.00 101 HIS A CA 1
ATOM 791 C C . HIS A 1 101 ? 20.592 -10.176 -11.450 1.00 78.00 101 HIS A C 1
ATOM 793 O O . HIS A 1 101 ? 20.453 -9.933 -10.251 1.00 78.00 101 HIS A O 1
ATOM 799 N N . VAL A 1 102 ? 19.555 -10.068 -12.288 1.00 76.56 102 VAL A N 1
ATOM 800 C CA . VAL A 1 102 ? 18.212 -9.659 -11.837 1.00 76.56 102 VAL A CA 1
ATOM 801 C C . VAL A 1 102 ? 17.610 -10.704 -10.895 1.00 76.56 102 VAL A C 1
ATOM 803 O O . VAL A 1 102 ? 17.005 -10.336 -9.882 1.00 76.56 102 VAL A O 1
ATOM 806 N N . HIS A 1 103 ? 17.822 -11.986 -11.208 1.00 81.00 103 HIS A N 1
ATOM 807 C CA . HIS A 1 103 ? 17.247 -13.121 -10.487 1.00 81.00 103 HIS A CA 1
ATOM 808 C C . HIS A 1 103 ? 17.778 -13.284 -9.060 1.00 81.00 103 HIS A C 1
ATOM 810 O O . HIS A 1 103 ? 17.046 -13.751 -8.186 1.00 81.00 103 HIS A O 1
ATOM 816 N N . ASP A 1 104 ? 18.995 -12.811 -8.784 1.00 83.69 104 ASP A N 1
ATOM 817 C CA . ASP A 1 104 ? 19.607 -12.882 -7.452 1.00 83.69 104 ASP A CA 1
ATOM 818 C C . ASP A 1 104 ? 18.799 -12.109 -6.396 1.00 83.69 104 ASP A C 1
ATOM 820 O O . ASP A 1 104 ? 18.796 -12.450 -5.210 1.00 83.69 104 ASP A O 1
ATOM 824 N N . PHE A 1 105 ? 18.062 -11.079 -6.824 1.00 89.06 105 PHE A N 1
ATOM 825 C CA . PHE A 1 105 ? 17.288 -10.210 -5.939 1.00 89.06 105 PHE A CA 1
ATOM 826 C C . PHE A 1 105 ? 15.800 -10.569 -5.851 1.00 89.06 105 PHE A C 1
ATOM 828 O O . PHE A 1 105 ? 15.087 -9.966 -5.044 1.00 89.06 105 PHE A O 1
ATOM 835 N N . ASP A 1 106 ? 15.319 -11.559 -6.608 1.00 89.38 106 ASP A N 1
ATOM 836 C CA . ASP A 1 106 ? 13.893 -11.906 -6.652 1.00 89.38 106 ASP A CA 1
ATOM 837 C C . ASP A 1 106 ? 13.385 -12.418 -5.296 1.00 89.38 106 ASP A C 1
ATOM 839 O O . ASP A 1 106 ? 12.318 -12.007 -4.828 1.00 89.38 106 ASP A O 1
ATOM 843 N N . ILE A 1 107 ? 14.179 -13.244 -4.603 1.00 91.62 107 ILE A N 1
ATOM 844 C CA . ILE A 1 107 ? 13.840 -13.740 -3.259 1.00 91.62 107 ILE A CA 1
ATOM 845 C C . ILE A 1 107 ? 13.744 -12.571 -2.276 1.00 91.62 107 ILE A C 1
ATOM 847 O O . ILE A 1 107 ? 12.772 -12.469 -1.525 1.00 91.62 107 ILE A O 1
ATOM 851 N N . LEU A 1 108 ? 14.720 -11.658 -2.296 1.00 94.19 108 LEU A N 1
ATOM 852 C CA . LEU A 1 108 ? 14.720 -10.481 -1.428 1.00 94.19 108 LEU A CA 1
ATOM 853 C C . LEU A 1 108 ? 13.511 -9.581 -1.711 1.00 94.19 108 LEU A C 1
ATOM 855 O O . LEU A 1 108 ? 12.858 -9.111 -0.779 1.00 94.19 108 LEU A O 1
ATOM 859 N N . PHE A 1 109 ? 13.177 -9.373 -2.984 1.00 93.50 109 PHE A N 1
ATOM 860 C CA . PHE A 1 109 ? 12.017 -8.594 -3.399 1.00 93.50 109 PHE A CA 1
ATOM 861 C C . PHE A 1 109 ? 10.708 -9.186 -2.867 1.00 93.50 109 PHE A C 1
ATOM 863 O O . PHE A 1 109 ? 9.905 -8.464 -2.267 1.00 93.50 109 PHE A O 1
ATOM 870 N N . VAL A 1 110 ? 10.519 -10.502 -3.000 1.00 94.44 110 VAL A N 1
ATOM 871 C CA . VAL A 1 110 ? 9.353 -11.206 -2.448 1.00 94.44 110 VAL A CA 1
ATOM 872 C C . VAL A 1 110 ? 9.312 -11.094 -0.924 1.00 94.44 110 VAL A C 1
ATOM 874 O O . VAL A 1 110 ? 8.261 -10.776 -0.370 1.00 94.44 110 VAL A O 1
ATOM 877 N N . MET A 1 111 ? 10.442 -11.276 -0.237 1.00 95.38 111 MET A N 1
ATOM 878 C CA . MET A 1 111 ? 10.513 -11.140 1.223 1.00 95.38 111 MET A CA 1
ATOM 879 C C . MET A 1 111 ? 10.100 -9.738 1.687 1.00 95.38 111 MET A C 1
ATOM 881 O O . MET A 1 111 ? 9.305 -9.604 2.617 1.00 95.38 111 MET A O 1
ATOM 885 N N . LEU A 1 112 ? 10.571 -8.685 1.013 1.00 95.94 112 LEU A N 1
ATOM 886 C CA . LEU A 1 112 ? 10.194 -7.304 1.322 1.00 95.94 112 LEU A CA 1
ATOM 887 C C . LEU A 1 112 ? 8.694 -7.047 1.104 1.00 95.94 112 LEU A C 1
ATOM 889 O O . LEU A 1 112 ? 8.059 -6.403 1.943 1.00 95.94 112 LEU A O 1
ATOM 893 N N . LEU A 1 113 ? 8.110 -7.579 0.024 1.00 95.19 113 LEU A N 1
ATOM 894 C CA . LEU A 1 113 ? 6.667 -7.492 -0.232 1.00 95.19 113 LEU A CA 1
ATOM 895 C C . LEU A 1 113 ? 5.842 -8.235 0.823 1.00 95.19 113 LEU A C 1
ATOM 897 O O . LEU A 1 113 ? 4.822 -7.715 1.280 1.00 95.19 113 LEU A O 1
ATOM 901 N N . VAL A 1 114 ? 6.285 -9.423 1.243 1.00 95.81 114 VAL A N 1
ATOM 902 C CA . VAL A 1 114 ? 5.631 -10.216 2.293 1.00 95.81 114 VAL A CA 1
ATOM 903 C C . VAL A 1 114 ? 5.676 -9.476 3.628 1.00 95.81 114 VAL A C 1
ATOM 905 O O . VAL A 1 114 ? 4.633 -9.303 4.258 1.00 95.81 114 VAL A O 1
ATOM 908 N N . ILE A 1 115 ? 6.844 -8.965 4.031 1.00 95.56 115 ILE A N 1
ATOM 909 C CA . ILE A 1 115 ? 7.003 -8.183 5.266 1.00 95.56 115 ILE A CA 1
ATOM 910 C C . ILE A 1 115 ? 6.090 -6.953 5.243 1.00 95.56 115 ILE A C 1
ATOM 912 O O . ILE A 1 115 ? 5.371 -6.696 6.211 1.00 95.56 115 ILE A O 1
ATOM 916 N N . ASN A 1 116 ? 6.072 -6.208 4.135 1.00 95.25 116 ASN A N 1
ATOM 917 C CA . ASN A 1 116 ? 5.210 -5.040 3.982 1.00 95.25 116 ASN A CA 1
ATOM 918 C C . ASN A 1 116 ? 3.714 -5.400 4.056 1.00 95.25 116 ASN A C 1
ATOM 920 O O . ASN A 1 116 ? 2.951 -4.725 4.757 1.00 95.25 116 ASN A O 1
ATOM 924 N N . SER A 1 117 ? 3.311 -6.480 3.382 1.00 95.25 117 SER A N 1
ATOM 925 C CA . SER A 1 117 ? 1.924 -6.956 3.342 1.00 95.25 117 SER A CA 1
ATOM 926 C C . SER A 1 117 ? 1.442 -7.388 4.724 1.00 95.25 117 SER A C 1
ATOM 928 O O . SER A 1 117 ? 0.383 -6.939 5.166 1.00 95.25 117 SER A O 1
ATOM 930 N N . ILE A 1 118 ? 2.238 -8.197 5.435 1.00 94.62 118 ILE A N 1
ATOM 931 C CA . ILE A 1 118 ? 1.918 -8.681 6.783 1.00 94.62 118 ILE A CA 1
ATOM 932 C C . ILE A 1 118 ? 1.855 -7.512 7.762 1.00 94.62 118 ILE A C 1
ATOM 934 O O . ILE A 1 118 ? 0.857 -7.371 8.466 1.00 94.62 118 ILE A O 1
ATOM 938 N N . TYR A 1 119 ? 2.873 -6.642 7.785 1.00 94.56 119 TYR A N 1
ATOM 939 C CA . TYR A 1 119 ? 2.882 -5.485 8.682 1.00 94.56 119 TYR A CA 1
ATOM 940 C C . TYR A 1 119 ? 1.629 -4.630 8.472 1.00 94.56 119 TYR A C 1
ATOM 942 O O . TYR A 1 119 ? 0.942 -4.267 9.427 1.00 94.56 119 TYR A O 1
ATOM 950 N N . SER A 1 120 ? 1.316 -4.309 7.216 1.00 93.56 120 SER A N 1
ATOM 951 C CA . SER A 1 120 ? 0.171 -3.462 6.890 1.00 93.56 120 SER A CA 1
ATOM 952 C C . SER A 1 120 ? -1.152 -4.146 7.234 1.00 93.56 120 SER A C 1
ATOM 954 O O . SER A 1 120 ? -2.078 -3.483 7.688 1.00 93.56 120 SER A O 1
ATOM 956 N N . PHE A 1 121 ? -1.269 -5.461 7.029 1.00 93.94 121 PHE A N 1
ATOM 957 C CA . PHE A 1 121 ? -2.480 -6.205 7.379 1.00 93.94 121 PHE A CA 1
ATOM 958 C C . PHE A 1 121 ? -2.705 -6.246 8.895 1.00 93.94 121 PHE A C 1
ATOM 960 O O . PHE A 1 121 ? -3.797 -5.940 9.369 1.00 93.94 121 PHE A O 1
ATOM 967 N N . LEU A 1 122 ? -1.657 -6.528 9.674 1.00 92.06 122 LEU A N 1
ATOM 968 C CA . LEU A 1 122 ? -1.728 -6.468 11.136 1.00 92.06 122 LEU A CA 1
ATOM 969 C C . LEU A 1 122 ? -2.093 -5.058 11.620 1.00 92.06 122 LEU A C 1
ATOM 971 O O . LEU A 1 122 ? -2.889 -4.906 12.545 1.00 92.06 122 LEU A O 1
ATOM 975 N N . TRP A 1 123 ? -1.560 -4.021 10.967 1.00 92.88 123 TRP A N 1
ATOM 976 C CA . TRP A 1 123 ? -1.941 -2.638 11.242 1.00 92.88 123 TRP A CA 1
ATOM 977 C C . TRP A 1 123 ? -3.445 -2.405 11.056 1.00 92.88 123 TRP A C 1
ATOM 979 O O . TRP A 1 123 ? -4.074 -1.780 11.910 1.00 92.88 123 TRP A O 1
ATOM 989 N N . ASP A 1 124 ? -4.027 -2.916 9.974 1.00 92.12 124 ASP A N 1
ATOM 990 C CA . ASP A 1 124 ? -5.451 -2.737 9.696 1.00 92.12 124 ASP A CA 1
ATOM 991 C C . ASP A 1 124 ? -6.326 -3.402 10.758 1.00 92.12 124 ASP A C 1
ATOM 993 O O . ASP A 1 124 ? -7.231 -2.762 11.293 1.00 92.12 124 ASP A O 1
ATOM 997 N N . ILE A 1 125 ? -5.989 -4.636 11.145 1.00 90.19 125 ILE A N 1
ATOM 998 C CA . ILE A 1 125 ? -6.681 -5.383 12.202 1.00 90.19 125 ILE A CA 1
ATOM 999 C C . ILE A 1 125 ? -6.644 -4.615 13.527 1.00 90.19 125 ILE A C 1
ATOM 1001 O O . ILE A 1 125 ? -7.693 -4.331 14.111 1.00 90.19 125 ILE A O 1
ATOM 1005 N N . PHE A 1 126 ? -5.449 -4.255 14.001 1.00 87.88 126 PHE A N 1
ATOM 1006 C CA . PHE A 1 126 ? -5.278 -3.729 15.356 1.00 87.88 126 PHE A CA 1
ATOM 1007 C C . PHE A 1 126 ? -5.590 -2.238 15.471 1.00 87.88 126 PHE A C 1
ATOM 1009 O O . PHE A 1 126 ? -6.245 -1.809 16.421 1.00 87.88 126 PHE A O 1
ATOM 1016 N N . MET A 1 127 ? -5.123 -1.431 14.518 1.00 87.25 127 MET A N 1
ATOM 1017 C CA . MET A 1 127 ? -5.143 0.027 14.637 1.00 87.25 127 MET A CA 1
ATOM 1018 C C . MET A 1 127 ? -6.375 0.631 13.966 1.00 87.25 127 MET A C 1
ATOM 1020 O O . MET A 1 127 ? -7.098 1.411 14.595 1.00 87.25 127 MET A O 1
ATOM 1024 N N . ASP A 1 128 ? -6.621 0.278 12.701 1.00 88.69 128 ASP A N 1
ATOM 1025 C CA . ASP A 1 128 ? -7.680 0.907 11.903 1.00 88.69 128 ASP A CA 1
ATOM 1026 C C . ASP A 1 128 ? -9.060 0.280 12.140 1.00 88.69 128 ASP A C 1
ATOM 1028 O O . ASP A 1 128 ? -10.057 1.001 12.102 1.00 88.69 128 ASP A O 1
ATOM 1032 N N . TRP A 1 129 ? -9.146 -1.014 12.453 1.00 88.50 129 TRP A N 1
ATOM 1033 C CA . TRP A 1 129 ? -10.415 -1.682 12.766 1.00 88.50 129 TRP A CA 1
ATOM 1034 C C . TRP A 1 129 ? -10.632 -1.915 14.264 1.00 88.50 129 TRP A C 1
ATOM 1036 O O . TRP A 1 129 ? -11.767 -2.151 14.697 1.00 88.50 129 TRP A O 1
ATOM 1046 N N . GLY A 1 130 ? -9.569 -1.825 15.071 1.00 81.38 130 GLY A N 1
ATOM 1047 C CA . GLY A 1 130 ? -9.647 -2.043 16.514 1.00 81.38 130 GLY A CA 1
ATOM 1048 C C . GLY A 1 130 ? -10.124 -3.450 16.865 1.00 81.38 130 GLY A C 1
ATOM 1049 O O . GLY A 1 130 ? -10.862 -3.623 17.834 1.00 81.38 130 GLY A O 1
ATOM 1050 N N . MET A 1 131 ? -9.780 -4.439 16.049 1.00 79.88 131 MET A N 1
ATOM 1051 C CA . MET A 1 131 ? -10.043 -5.849 16.315 1.00 79.88 131 MET A CA 1
ATOM 1052 C C . MET A 1 131 ? -8.886 -6.444 17.118 1.00 79.88 131 MET A C 1
ATOM 1054 O O . MET A 1 131 ? -7.788 -5.892 17.125 1.00 79.88 131 MET A O 1
ATOM 1058 N N . ALA A 1 132 ? -9.137 -7.552 17.819 1.00 73.81 132 ALA A N 1
ATOM 1059 C CA . ALA A 1 132 ? -8.123 -8.278 18.582 1.00 73.81 132 ALA A CA 1
ATOM 1060 C C . ALA A 1 132 ? -7.260 -7.381 19.504 1.00 73.81 132 ALA A C 1
ATOM 1062 O O . ALA A 1 132 ? -6.045 -7.549 19.599 1.00 73.81 132 ALA A O 1
ATOM 1063 N N . GLN A 1 133 ? -7.882 -6.412 20.188 1.00 70.94 133 GLN A N 1
ATOM 1064 C CA . GLN A 1 133 ? -7.186 -5.474 21.084 1.00 70.94 133 GLN A CA 1
ATOM 1065 C C . GLN A 1 133 ? -6.469 -6.201 22.226 1.00 70.94 133 GLN A C 1
ATOM 1067 O O . GLN A 1 133 ? -5.360 -5.821 22.585 1.00 70.94 133 GLN A O 1
ATOM 1072 N N . ASP A 1 134 ? -7.059 -7.281 22.738 1.00 65.44 134 ASP A N 1
ATOM 1073 C CA . ASP A 1 134 ? -6.456 -8.098 23.792 1.00 65.44 134 ASP A CA 1
ATOM 1074 C C . ASP A 1 134 ? -5.190 -8.816 23.295 1.00 65.44 134 ASP A C 1
ATOM 1076 O O . ASP A 1 134 ? -4.183 -8.862 23.999 1.00 65.44 134 ASP A O 1
ATOM 1080 N N . LEU A 1 135 ? -5.188 -9.275 22.037 1.00 68.31 135 LEU A N 1
ATOM 1081 C CA . LEU A 1 135 ? -4.003 -9.834 21.379 1.00 68.31 135 LEU A CA 1
ATOM 1082 C C . LEU A 1 135 ? -2.932 -8.756 21.154 1.00 68.31 135 LEU A C 1
ATOM 1084 O O . LEU A 1 135 ? -1.750 -8.990 21.390 1.00 68.31 135 LEU A O 1
ATOM 1088 N N . HIS A 1 136 ? -3.336 -7.555 20.734 1.00 71.62 136 HIS A N 1
ATOM 1089 C CA . HIS A 1 136 ? -2.421 -6.426 20.574 1.00 71.62 136 HIS A CA 1
ATOM 1090 C C . HIS A 1 136 ? -1.756 -6.026 21.899 1.00 71.62 136 HIS A C 1
ATOM 1092 O O . HIS A 1 136 ? -0.556 -5.743 21.924 1.00 71.62 136 HIS A O 1
ATOM 1098 N N . LEU A 1 137 ? -2.514 -6.032 22.999 1.00 68.06 137 LEU A N 1
ATOM 1099 C CA . LEU A 1 137 ? -2.002 -5.785 24.345 1.00 68.06 137 LEU A CA 1
ATOM 1100 C C . LEU A 1 137 ? -1.058 -6.902 24.799 1.00 68.06 137 LEU A C 1
ATOM 1102 O O . LEU A 1 137 ? -0.002 -6.593 25.343 1.00 68.06 137 LEU A O 1
ATOM 1106 N N . ALA A 1 138 ? -1.375 -8.167 24.507 1.00 64.50 138 ALA A N 1
ATOM 1107 C CA . ALA A 1 138 ? -0.496 -9.299 24.798 1.00 64.50 138 ALA A CA 1
ATOM 1108 C C . ALA A 1 138 ? 0.857 -9.184 24.070 1.00 64.50 138 ALA A C 1
ATOM 1110 O O . ALA A 1 138 ? 1.906 -9.370 24.684 1.00 64.50 138 ALA A O 1
ATOM 1111 N N . PHE A 1 139 ? 0.853 -8.805 22.787 1.00 67.31 139 PHE A N 1
ATOM 1112 C CA . PHE A 1 139 ? 2.087 -8.583 22.023 1.00 67.31 139 PHE A CA 1
ATOM 1113 C C . PHE A 1 139 ? 2.864 -7.343 22.477 1.00 67.31 139 PHE A C 1
ATOM 1115 O O . PHE A 1 139 ? 4.093 -7.348 22.466 1.00 67.31 139 PHE A O 1
ATOM 1122 N N . SER A 1 140 ? 2.166 -6.272 22.855 1.00 68.12 140 SER A N 1
ATOM 1123 C CA . SER A 1 140 ? 2.801 -4.992 23.195 1.00 68.12 140 SER A CA 1
ATOM 1124 C C . SER A 1 140 ? 3.247 -4.911 24.657 1.00 68.12 140 SER A C 1
ATOM 1126 O O . SER A 1 140 ? 4.096 -4.089 24.999 1.00 68.12 140 SER A O 1
ATOM 1128 N N . SER A 1 141 ? 2.655 -5.705 25.551 1.00 64.56 141 SER A N 1
ATOM 1129 C CA . SER A 1 141 ? 2.929 -5.686 26.993 1.00 64.56 141 SER A CA 1
ATOM 1130 C C . SER A 1 141 ? 2.607 -7.041 27.651 1.00 64.56 141 SER A C 1
ATOM 1132 O O . SER A 1 141 ? 1.588 -7.166 28.334 1.00 64.56 141 SER A O 1
ATOM 1134 N N . PRO A 1 142 ? 3.500 -8.043 27.527 1.00 58.75 142 PRO A N 1
ATOM 1135 C CA . PRO A 1 142 ? 3.288 -9.388 28.076 1.00 58.75 142 PRO A CA 1
ATOM 1136 C C . PRO A 1 142 ? 3.062 -9.403 29.597 1.00 58.75 142 PRO A C 1
ATOM 1138 O O . PRO A 1 142 ? 2.230 -10.151 30.098 1.00 58.75 142 PRO A O 1
ATOM 1141 N N . CYS A 1 143 ? 3.753 -8.531 30.341 1.00 57.09 143 CYS A N 1
ATOM 1142 C CA . CYS A 1 143 ? 3.682 -8.481 31.808 1.00 57.09 143 CYS A CA 1
ATOM 1143 C C . CYS A 1 143 ? 2.441 -7.760 32.368 1.00 57.09 143 CYS A C 1
ATOM 1145 O O . CYS A 1 143 ? 2.245 -7.755 33.579 1.00 57.09 143 CYS A O 1
ATOM 1147 N N . ALA A 1 144 ? 1.621 -7.123 31.524 1.00 55.41 144 ALA A N 1
ATOM 1148 C CA . ALA A 1 144 ? 0.423 -6.400 31.961 1.00 55.41 144 ALA A CA 1
ATOM 1149 C C . ALA A 1 144 ? -0.851 -7.272 31.952 1.00 55.41 144 ALA A C 1
ATOM 1151 O O . ALA A 1 144 ? -1.931 -6.780 32.290 1.00 55.41 144 ALA A O 1
ATOM 1152 N N . MET A 1 145 ? -0.758 -8.550 31.560 1.00 53.34 145 MET A N 1
ATOM 1153 C CA . MET A 1 145 ? -1.917 -9.441 31.506 1.00 53.34 145 MET A CA 1
ATOM 1154 C C . MET A 1 145 ? -2.279 -9.974 32.894 1.00 53.34 145 MET A C 1
ATOM 1156 O O . MET A 1 145 ? -1.556 -10.760 33.495 1.00 53.34 145 MET A O 1
ATOM 1160 N N . LYS A 1 146 ? -3.446 -9.556 33.388 1.00 52.47 146 LYS A N 1
ATOM 1161 C CA . LYS A 1 146 ? -4.165 -10.229 34.475 1.00 52.47 146 LYS A CA 1
ATOM 1162 C C . LYS A 1 146 ? -5.034 -11.319 33.831 1.00 52.47 146 LYS A C 1
ATOM 1164 O O . LYS A 1 146 ? -5.845 -10.982 32.964 1.00 52.47 146 LYS A O 1
ATOM 1169 N N . ASP A 1 147 ? -4.848 -12.577 34.240 1.00 55.31 147 ASP A N 1
ATOM 1170 C CA . ASP A 1 147 ? -5.383 -13.811 33.618 1.00 55.31 147 ASP A CA 1
ATOM 1171 C C . ASP A 1 147 ? -6.894 -13.808 33.286 1.00 55.31 147 ASP A C 1
ATOM 1173 O O . ASP A 1 147 ? -7.344 -14.528 32.396 1.00 55.31 147 ASP A O 1
ATOM 1177 N N . ASP A 1 148 ? -7.698 -12.951 33.919 1.00 53.28 148 ASP A N 1
ATOM 1178 C CA . ASP A 1 148 ? -9.156 -12.936 33.743 1.00 53.28 148 ASP A CA 1
ATOM 1179 C C . ASP A 1 148 ? -9.663 -12.267 32.444 1.00 53.28 148 ASP A C 1
ATOM 1181 O O . ASP A 1 148 ? -10.823 -12.459 32.071 1.00 53.28 148 ASP A O 1
ATOM 1185 N N . ASN A 1 149 ? -8.834 -11.498 31.718 1.00 52.94 149 ASN A N 1
ATOM 1186 C CA . ASN A 1 149 ? -9.281 -10.730 30.537 1.00 52.94 149 ASN A CA 1
ATOM 1187 C C . ASN A 1 149 ? -9.018 -11.393 29.171 1.00 52.94 149 ASN A C 1
ATOM 1189 O O . ASN A 1 149 ? -9.556 -10.921 28.171 1.00 52.94 149 ASN A O 1
ATOM 1193 N N . LEU A 1 150 ? -8.282 -12.510 29.098 1.00 53.34 150 LEU A N 1
ATOM 1194 C CA . LEU A 1 150 ? -7.967 -13.199 27.828 1.00 53.34 150 LEU A CA 1
ATOM 1195 C C . LEU A 1 150 ? -9.193 -13.890 27.178 1.00 53.34 150 LEU A C 1
ATOM 1197 O O . LEU A 1 150 ? -9.097 -14.489 26.112 1.00 53.34 150 LEU A O 1
ATOM 1201 N N . LYS A 1 151 ? -10.377 -13.813 27.802 1.00 51.22 151 LYS A N 1
ATOM 1202 C CA . LYS A 1 151 ? -11.614 -14.457 27.321 1.00 51.22 151 LYS A CA 1
ATOM 1203 C C . LYS A 1 151 ? -12.446 -13.609 26.351 1.00 51.22 151 LYS A C 1
ATOM 1205 O O . LYS A 1 151 ? -13.496 -14.067 25.901 1.00 51.22 151 LYS A O 1
ATOM 1210 N N . ARG A 1 152 ? -12.031 -12.383 26.017 1.00 54.50 152 ARG A N 1
ATOM 1211 C CA . ARG A 1 152 ? -12.687 -11.586 24.966 1.00 54.50 152 ARG A CA 1
ATOM 1212 C C . ARG A 1 152 ? -12.017 -11.913 23.629 1.00 54.50 152 ARG A C 1
ATOM 1214 O O . ARG A 1 152 ? -10.816 -11.762 23.466 1.00 54.50 152 ARG A O 1
ATOM 1221 N N . GLY A 1 153 ? -12.796 -12.502 22.722 1.00 55.03 153 GLY A N 1
ATOM 1222 C CA . GLY A 1 153 ? -12.294 -13.117 21.493 1.00 55.03 153 GLY A CA 1
ATOM 1223 C C . GLY A 1 153 ? -11.664 -12.144 20.489 1.00 55.03 153 GLY A C 1
ATOM 1224 O O . GLY A 1 153 ? -11.617 -10.934 20.681 1.00 55.03 153 GLY A O 1
ATOM 1225 N N . LEU A 1 154 ? -11.225 -12.702 19.356 1.00 59.75 154 LEU A N 1
ATOM 1226 C CA . LEU A 1 154 ? -10.566 -11.990 18.250 1.00 59.75 154 LEU A CA 1
ATOM 1227 C C . LEU A 1 154 ? -11.378 -10.786 17.715 1.00 59.75 154 LEU A C 1
ATOM 1229 O O . LEU A 1 154 ? -10.817 -9.838 17.165 1.00 59.75 154 LEU A O 1
ATOM 1233 N N . LEU A 1 155 ? -12.703 -10.816 17.881 1.00 59.78 155 LEU A N 1
ATOM 1234 C CA . LEU A 1 155 ? -13.622 -9.758 17.472 1.00 59.78 155 LEU A CA 1
ATOM 1235 C C . LEU A 1 155 ? -14.088 -8.925 18.672 1.00 59.78 155 LEU A C 1
ATOM 1237 O O . LEU A 1 155 ? -14.412 -9.447 19.738 1.00 59.78 155 LEU A O 1
ATOM 1241 N N . ARG A 1 156 ? -14.193 -7.608 18.461 1.00 67.50 156 ARG A N 1
ATOM 1242 C CA . ARG A 1 156 ? -14.716 -6.665 19.462 1.00 67.50 156 ARG A CA 1
ATOM 1243 C C . ARG A 1 156 ? -16.191 -6.948 19.791 1.00 67.50 156 ARG A C 1
ATOM 1245 O O . ARG A 1 156 ? -16.942 -7.439 18.959 1.00 67.50 156 ARG A O 1
ATOM 1252 N N . GLN A 1 157 ? -16.648 -6.548 20.978 1.00 55.41 157 GLN A N 1
ATOM 1253 C CA . GLN A 1 157 ? -18.023 -6.814 21.444 1.00 55.41 157 GLN A CA 1
ATOM 1254 C C . GLN A 1 157 ? -19.129 -6.026 20.711 1.00 55.41 157 GLN A C 1
ATOM 1256 O O . GLN A 1 157 ? -20.301 -6.375 20.822 1.00 55.41 157 GLN A O 1
ATOM 1261 N N . ARG A 1 158 ? -18.794 -4.957 19.974 1.00 59.53 158 ARG A N 1
ATOM 1262 C CA . ARG A 1 158 ? -19.761 -4.151 19.207 1.00 59.53 158 ARG A CA 1
ATOM 1263 C C . ARG A 1 158 ? -19.363 -4.064 17.739 1.00 59.53 158 ARG A C 1
ATOM 1265 O O . ARG A 1 158 ? -18.501 -3.266 17.383 1.00 59.53 158 ARG A O 1
ATOM 1272 N N . LEU A 1 159 ? -20.009 -4.861 16.893 1.00 71.06 159 LEU A N 1
ATOM 1273 C CA . LEU A 1 159 ? -19.957 -4.733 15.436 1.00 71.06 159 LEU A CA 1
ATOM 1274 C C . LEU A 1 159 ? -21.336 -4.282 14.948 1.00 71.06 159 LEU A C 1
ATOM 1276 O O . LEU A 1 159 ? -22.310 -5.010 15.106 1.00 71.06 159 LEU A O 1
ATOM 1280 N N . ARG A 1 160 ? -21.422 -3.093 14.352 1.00 71.31 160 ARG A N 1
ATOM 1281 C CA . ARG A 1 160 ? -22.623 -2.571 13.686 1.00 71.31 160 ARG A CA 1
ATOM 1282 C C . ARG A 1 160 ? -22.947 -3.351 12.418 1.00 71.31 160 ARG A C 1
ATOM 1284 O O . ARG A 1 160 ? -24.115 -3.574 12.135 1.00 71.31 160 ARG A O 1
ATOM 1291 N N . PHE A 1 161 ? -21.924 -3.779 11.683 1.00 72.38 161 PHE A N 1
ATOM 1292 C CA . PHE A 1 161 ? -22.083 -4.561 10.454 1.00 72.38 161 PHE A CA 1
ATOM 1293 C C . PHE A 1 161 ? -22.326 -6.058 10.700 1.00 72.38 161 PHE A C 1
ATOM 1295 O O . PHE A 1 161 ? -22.614 -6.799 9.764 1.00 72.38 161 PHE A O 1
ATOM 1302 N N . GLY A 1 162 ? -22.246 -6.508 11.955 1.00 81.06 162 GLY A N 1
ATOM 1303 C CA . GLY A 1 162 ? -22.326 -7.921 12.310 1.00 81.06 162 GLY A CA 1
ATOM 1304 C C . GLY A 1 162 ? -21.034 -8.691 12.014 1.00 81.06 162 GLY A C 1
ATOM 1305 O O . GLY A 1 162 ? -20.189 -8.279 11.220 1.00 81.06 162 GLY A O 1
ATOM 1306 N N . VAL A 1 163 ? -20.880 -9.836 12.682 1.00 83.69 163 VAL A N 1
ATOM 1307 C CA . VAL A 1 163 ? -19.660 -10.662 12.628 1.00 83.69 163 VAL A CA 1
ATOM 1308 C C . VAL A 1 163 ? -19.349 -11.157 11.218 1.00 83.69 163 VAL A C 1
ATOM 1310 O O . VAL A 1 163 ? -18.200 -11.085 10.790 1.00 83.69 163 VAL A O 1
ATOM 1313 N N . LEU A 1 164 ? -20.368 -11.615 10.485 1.00 86.12 164 LEU A N 1
ATOM 1314 C CA . LEU A 1 164 ? -20.192 -12.189 9.152 1.00 86.12 164 LEU A CA 1
ATOM 1315 C C . LEU A 1 164 ? -19.636 -11.165 8.157 1.00 86.12 164 LEU A C 1
ATOM 1317 O O . LEU A 1 164 ? -18.643 -11.440 7.491 1.00 86.12 164 LEU A O 1
ATOM 1321 N N . LEU A 1 165 ? -20.237 -9.973 8.083 1.00 87.31 165 LEU A N 1
ATOM 1322 C CA . LEU A 1 165 ? -19.800 -8.942 7.143 1.00 87.31 165 LEU A CA 1
ATOM 1323 C C . LEU A 1 165 ? -18.385 -8.457 7.478 1.00 87.31 165 LEU A C 1
ATOM 1325 O O . LEU A 1 165 ? -17.562 -8.322 6.579 1.00 87.31 165 LEU A O 1
ATOM 1329 N N . SER A 1 166 ? -18.057 -8.266 8.760 1.00 88.62 166 SER A N 1
ATOM 1330 C CA . SER A 1 166 ? -16.686 -7.926 9.150 1.00 88.62 166 SER A CA 1
ATOM 1331 C C . SER A 1 166 ? -15.687 -9.032 8.806 1.00 88.62 166 SER A C 1
ATOM 1333 O O . SER A 1 166 ? -14.610 -8.714 8.315 1.00 88.62 166 SER A O 1
ATOM 1335 N N . ALA A 1 167 ? -16.032 -10.310 8.989 1.00 89.31 167 ALA A N 1
ATOM 1336 C CA . ALA A 1 167 ? -15.169 -11.425 8.595 1.00 89.31 167 ALA A CA 1
ATOM 1337 C C . ALA A 1 167 ? -14.930 -11.466 7.076 1.00 89.31 167 ALA A C 1
ATOM 1339 O O . ALA A 1 167 ? -13.789 -11.626 6.644 1.00 89.31 167 ALA A O 1
ATOM 1340 N N . ILE A 1 168 ? -15.978 -11.245 6.272 1.00 92.12 168 ILE A N 1
ATOM 1341 C CA . ILE A 1 168 ? -15.873 -11.143 4.808 1.00 92.12 168 ILE A CA 1
ATOM 1342 C C . ILE A 1 168 ? -14.943 -9.992 4.415 1.00 92.12 168 ILE A C 1
ATOM 1344 O O . ILE A 1 168 ? -14.085 -10.169 3.555 1.00 92.12 168 ILE A O 1
ATOM 1348 N N . ILE A 1 169 ? -15.074 -8.828 5.057 1.00 92.56 169 ILE A N 1
ATOM 1349 C CA . ILE A 1 169 ? -14.218 -7.671 4.776 1.00 92.56 169 ILE A CA 1
ATOM 1350 C C . ILE A 1 169 ? -12.755 -7.958 5.136 1.00 92.56 169 ILE A C 1
ATOM 1352 O O . ILE A 1 169 ? -11.872 -7.669 4.333 1.00 92.56 169 ILE A O 1
ATOM 1356 N N . ILE A 1 170 ? -12.492 -8.537 6.311 1.00 92.38 170 ILE A N 1
ATOM 1357 C CA . ILE A 1 170 ? -11.134 -8.893 6.749 1.00 92.38 170 ILE A CA 1
ATOM 1358 C C . ILE A 1 170 ? -10.488 -9.858 5.754 1.00 92.38 170 ILE A C 1
ATOM 1360 O O . ILE A 1 170 ? -9.357 -9.644 5.322 1.00 92.38 170 ILE A O 1
ATOM 1364 N N . PHE A 1 171 ? -11.213 -10.915 5.386 1.00 93.44 171 PHE A N 1
ATOM 1365 C CA . PHE A 1 171 ? -10.726 -11.913 4.443 1.00 93.44 171 PHE A CA 1
ATOM 1366 C C . PHE A 1 171 ? -10.511 -11.310 3.048 1.00 93.44 171 PHE A C 1
ATOM 1368 O O . PHE A 1 171 ? -9.475 -11.537 2.428 1.00 93.44 171 PHE A O 1
ATOM 1375 N N . GLY A 1 172 ? -11.446 -10.479 2.583 1.00 94.19 172 GLY A N 1
ATOM 1376 C CA . GLY A 1 172 ? -11.329 -9.760 1.319 1.00 94.19 172 GLY A CA 1
ATOM 1377 C C . GLY A 1 172 ? -10.120 -8.824 1.277 1.00 94.19 172 GLY A C 1
ATOM 1378 O O . GLY A 1 172 ? -9.389 -8.828 0.289 1.00 94.19 172 GLY A O 1
ATOM 1379 N N . ASP A 1 173 ? -9.858 -8.064 2.346 1.00 94.50 173 ASP A N 1
ATOM 1380 C CA . ASP A 1 173 ? -8.666 -7.211 2.432 1.00 94.50 173 ASP A CA 1
ATOM 1381 C C . ASP A 1 173 ? -7.379 -8.038 2.395 1.00 94.50 173 ASP A C 1
ATOM 1383 O O . ASP A 1 173 ? -6.468 -7.686 1.648 1.00 94.50 173 ASP A O 1
ATOM 1387 N N . LEU A 1 174 ? -7.333 -9.166 3.115 1.00 94.50 174 LEU A N 1
ATOM 1388 C CA . LEU A 1 174 ? -6.195 -10.082 3.099 1.00 94.50 174 LEU A CA 1
ATOM 1389 C C . LEU A 1 174 ? -5.910 -10.583 1.676 1.00 94.50 174 LEU A C 1
ATOM 1391 O O . LEU A 1 174 ? -4.800 -10.408 1.175 1.00 94.50 174 LEU A O 1
ATOM 1395 N N . CYS A 1 175 ? -6.909 -11.153 0.995 1.00 94.50 175 CYS A N 1
ATOM 1396 C CA . CYS A 1 175 ? -6.753 -11.666 -0.367 1.00 94.50 175 CYS A CA 1
ATOM 1397 C C . CYS A 1 175 ? -6.313 -10.574 -1.349 1.00 94.50 175 CYS A C 1
ATOM 1399 O O . CYS A 1 175 ? -5.360 -10.762 -2.105 1.00 94.50 175 CYS A O 1
ATOM 1401 N N . LEU A 1 176 ? -6.970 -9.411 -1.316 1.00 94.25 176 LEU A N 1
ATOM 1402 C CA . LEU A 1 176 ? -6.656 -8.301 -2.213 1.00 94.25 176 LEU A CA 1
ATOM 1403 C C . LEU A 1 176 ? -5.304 -7.656 -1.887 1.00 94.25 176 LEU A C 1
ATOM 1405 O O . LEU A 1 176 ? -4.662 -7.108 -2.778 1.00 94.25 176 LEU A O 1
ATOM 1409 N N . ARG A 1 177 ? -4.815 -7.740 -0.647 1.00 93.19 177 ARG A N 1
ATOM 1410 C CA . ARG A 1 177 ? -3.477 -7.259 -0.285 1.00 93.19 177 ARG A CA 1
ATOM 1411 C C . ARG A 1 177 ? -2.371 -8.112 -0.888 1.00 93.19 177 ARG A C 1
ATOM 1413 O O . ARG A 1 177 ? -1.355 -7.570 -1.310 1.00 93.19 177 ARG A O 1
ATOM 1420 N N . PHE A 1 178 ? -2.595 -9.417 -1.005 1.00 93.88 178 PHE A N 1
ATOM 1421 C CA . PHE A 1 178 ? -1.698 -10.324 -1.720 1.00 93.88 178 PHE A CA 1
ATOM 1422 C C . PHE A 1 178 ? -1.917 -10.322 -3.240 1.00 93.88 178 PHE A C 1
ATOM 1424 O O . PHE A 1 178 ? -1.348 -11.157 -3.942 1.00 93.88 178 PHE A O 1
ATOM 1431 N N . SER A 1 179 ? -2.667 -9.359 -3.791 1.00 92.81 179 SER A N 1
ATOM 1432 C CA . SER A 1 179 ? -2.854 -9.222 -5.243 1.00 92.81 179 SER A CA 1
ATOM 1433 C C . SER A 1 179 ? -1.545 -8.990 -6.009 1.00 92.81 179 SER A C 1
ATOM 1435 O O . SER A 1 179 ? -1.482 -9.295 -7.196 1.00 92.81 179 SER A O 1
ATOM 1437 N N . TRP A 1 180 ? -0.466 -8.546 -5.349 1.00 91.94 180 TRP A N 1
ATOM 1438 C CA . TRP A 1 180 ? 0.871 -8.473 -5.954 1.00 91.94 180 TRP A CA 1
ATOM 1439 C C . TRP A 1 180 ? 1.383 -9.834 -6.455 1.00 91.94 180 TRP A C 1
ATOM 1441 O O . TRP A 1 180 ? 2.188 -9.870 -7.384 1.00 91.94 180 TRP A O 1
ATOM 1451 N N . THR A 1 181 ? 0.890 -10.952 -5.908 1.00 92.69 181 THR A N 1
ATOM 1452 C CA . THR A 1 181 ? 1.235 -12.310 -6.370 1.00 92.69 181 THR A CA 1
ATOM 1453 C C . THR A 1 181 ? 0.747 -12.591 -7.793 1.00 92.69 181 THR A C 1
ATOM 1455 O O . THR A 1 181 ? 1.367 -13.376 -8.509 1.00 92.69 181 THR A O 1
ATOM 1458 N N . LEU A 1 182 ? -0.291 -11.883 -8.260 1.00 90.31 182 LEU A N 1
ATOM 1459 C CA . LEU A 1 182 ? -0.778 -11.978 -9.639 1.00 90.31 182 LEU A CA 1
ATOM 1460 C C . LEU A 1 182 ? 0.301 -11.601 -10.662 1.00 90.31 182 LEU A C 1
ATOM 1462 O O . LEU A 1 182 ? 0.231 -12.045 -11.803 1.00 90.31 182 LEU A O 1
ATOM 1466 N N . ARG A 1 183 ? 1.335 -10.846 -10.258 1.00 88.19 183 ARG A N 1
ATOM 1467 C CA . ARG A 1 183 ? 2.491 -10.532 -11.108 1.00 88.19 183 ARG A CA 1
ATOM 1468 C C . ARG A 1 183 ? 3.181 -11.788 -11.648 1.00 88.19 183 ARG A C 1
ATOM 1470 O O . ARG A 1 183 ? 3.651 -11.759 -12.780 1.00 88.19 183 ARG A O 1
ATOM 1477 N N . PHE A 1 184 ? 3.225 -12.883 -10.889 1.00 88.38 184 PHE A N 1
ATOM 1478 C CA . PHE A 1 184 ? 3.863 -14.129 -11.339 1.00 88.38 184 PHE A CA 1
ATOM 1479 C C . PHE A 1 184 ? 3.005 -14.911 -12.336 1.00 88.38 184 PHE A C 1
ATOM 1481 O O . PHE A 1 184 ? 3.535 -15.640 -13.165 1.00 88.38 184 PHE A O 1
ATOM 1488 N N . TYR A 1 185 ? 1.689 -14.714 -12.294 1.00 89.12 185 TYR A N 1
ATOM 1489 C CA . TYR A 1 185 ? 0.722 -15.403 -13.149 1.00 89.12 185 TYR A CA 1
ATOM 1490 C C . TYR A 1 185 ? 0.201 -14.514 -14.282 1.00 89.12 185 TYR A C 1
ATOM 1492 O O . TYR A 1 185 ? -0.737 -14.885 -14.984 1.00 89.12 185 TYR A O 1
ATOM 1500 N N . HIS A 1 186 ? 0.776 -13.321 -14.472 1.00 90.38 186 HIS A N 1
ATOM 1501 C CA . HIS A 1 186 ? 0.192 -12.353 -15.394 1.00 90.38 186 HIS A CA 1
ATOM 1502 C C . HIS A 1 186 ? 0.196 -12.859 -16.847 1.00 90.38 186 HIS A C 1
ATOM 1504 O O . HIS A 1 186 ? -0.770 -12.637 -17.569 1.00 90.38 186 HIS A O 1
ATOM 1510 N N . ALA A 1 187 ? 1.245 -13.589 -17.242 1.00 88.25 187 ALA A N 1
ATOM 1511 C CA . ALA A 1 187 ? 1.405 -14.130 -18.590 1.00 88.25 187 ALA A CA 1
ATOM 1512 C C . ALA A 1 187 ? 0.415 -15.260 -18.923 1.00 88.25 187 ALA A C 1
ATOM 1514 O O . ALA A 1 187 ? 0.130 -15.489 -20.093 1.00 88.25 187 ALA A O 1
ATOM 1515 N N . SER A 1 188 ? -0.107 -15.971 -17.917 1.00 90.56 188 SER A N 1
ATOM 1516 C CA . SER A 1 188 ? -1.082 -17.050 -18.120 1.00 90.56 188 SER A CA 1
ATOM 1517 C C . SER A 1 188 ? -2.530 -16.585 -17.973 1.00 90.56 188 SER A C 1
ATOM 1519 O O . SER A 1 188 ? -3.420 -17.166 -18.589 1.00 90.56 188 SER A O 1
ATOM 1521 N N . LEU A 1 189 ? -2.778 -15.555 -17.159 1.00 89.25 189 LEU A N 1
ATOM 1522 C CA . LEU A 1 189 ? -4.127 -15.090 -16.831 1.00 89.25 189 LEU A CA 1
ATOM 1523 C C . LEU A 1 189 ? -4.609 -13.916 -17.691 1.00 89.25 189 LEU A C 1
ATOM 1525 O O . LEU A 1 189 ? -5.818 -13.733 -17.827 1.00 89.25 189 LEU A O 1
ATOM 1529 N N . PHE A 1 190 ? -3.703 -13.105 -18.247 1.00 91.75 190 PHE A N 1
ATOM 1530 C CA . PHE A 1 190 ? -4.068 -11.884 -18.967 1.00 91.75 190 PHE A CA 1
ATOM 1531 C C . PHE A 1 190 ? -3.541 -11.890 -20.397 1.00 91.75 190 PHE A C 1
ATOM 1533 O O . PHE A 1 190 ? -2.383 -12.202 -20.650 1.00 91.75 190 PHE A O 1
ATOM 1540 N N . SER A 1 191 ? -4.395 -11.462 -21.331 1.00 90.19 191 SER A N 1
ATOM 1541 C CA . SER A 1 191 ? -4.019 -11.313 -22.741 1.00 90.19 191 SER A CA 1
ATOM 1542 C C . SER A 1 191 ? -3.045 -10.157 -22.981 1.00 90.19 191 SER A C 1
ATOM 1544 O O . SER A 1 191 ? -2.337 -10.162 -23.984 1.00 90.19 191 SER A O 1
ATOM 1546 N N . SER A 1 192 ? -3.034 -9.146 -22.108 1.00 91.81 192 SER A N 1
ATOM 1547 C CA . SER A 1 192 ? -2.146 -7.989 -22.210 1.00 91.81 192 SER A CA 1
ATOM 1548 C C . SER A 1 192 ? -1.654 -7.553 -20.832 1.00 91.81 192 SER A C 1
ATOM 1550 O O . SER A 1 192 ? -2.342 -7.708 -19.815 1.00 91.81 192 SER A O 1
ATOM 1552 N N . PHE A 1 193 ? -0.455 -6.970 -20.803 1.00 88.12 193 PHE A N 1
ATOM 1553 C CA . PHE A 1 193 ? 0.118 -6.401 -19.585 1.00 88.12 193 PHE A CA 1
ATOM 1554 C C . PHE A 1 193 ? -0.730 -5.235 -19.048 1.00 88.12 193 PHE A C 1
ATOM 1556 O O . PHE A 1 193 ? -0.903 -5.097 -17.836 1.00 88.12 193 PHE A O 1
ATOM 1563 N N . ASP A 1 194 ? -1.332 -4.449 -19.941 1.00 90.19 194 ASP A N 1
ATOM 1564 C CA . ASP A 1 194 ? -2.183 -3.318 -19.570 1.00 90.19 194 ASP A CA 1
ATOM 1565 C C . ASP A 1 194 ? -3.456 -3.769 -18.848 1.00 90.19 194 ASP A C 1
ATOM 1567 O O . ASP A 1 194 ? -3.846 -3.158 -17.853 1.00 90.19 194 ASP A O 1
ATOM 1571 N N . SER A 1 195 ? -4.073 -4.880 -19.273 1.00 91.19 195 SER A N 1
ATOM 1572 C CA . SER A 1 195 ? -5.230 -5.457 -18.576 1.00 91.19 195 SER A CA 1
ATOM 1573 C C . SER A 1 195 ? -4.879 -5.909 -17.158 1.00 91.19 195 SER A C 1
ATOM 1575 O O . SER A 1 195 ? -5.649 -5.660 -16.229 1.00 91.19 195 SER A O 1
ATOM 1577 N N . PHE A 1 196 ? -3.705 -6.520 -16.970 1.00 92.25 196 PHE A N 1
ATOM 1578 C CA . PHE A 1 196 ? -3.200 -6.879 -15.643 1.00 92.25 196 PHE A CA 1
ATOM 1579 C C . PHE A 1 196 ? -3.025 -5.639 -14.752 1.00 92.25 196 PHE A C 1
ATOM 1581 O O . PHE A 1 196 ? -3.490 -5.608 -13.606 1.00 92.25 196 PHE A O 1
ATOM 1588 N N . VAL A 1 197 ? -2.383 -4.591 -15.275 1.00 91.25 197 VAL A N 1
ATOM 1589 C CA . VAL A 1 197 ? -2.176 -3.342 -14.532 1.00 91.25 197 VAL A CA 1
ATOM 1590 C C . VAL A 1 197 ? -3.515 -2.702 -14.171 1.00 91.25 197 VAL A C 1
ATOM 1592 O O . VAL A 1 197 ? -3.729 -2.362 -13.010 1.00 91.25 197 VAL A O 1
ATOM 1595 N N . LEU A 1 198 ? -4.436 -2.577 -15.125 1.00 92.31 198 LEU A N 1
ATOM 1596 C CA . LEU A 1 198 ? -5.737 -1.951 -14.902 1.00 92.31 198 LEU A CA 1
ATOM 1597 C C . LEU A 1 198 ? -6.561 -2.704 -13.851 1.00 92.31 198 LEU A C 1
ATOM 1599 O O . LEU A 1 198 ? -7.101 -2.079 -12.936 1.00 92.31 198 LEU A O 1
ATOM 1603 N N . LEU A 1 199 ? -6.605 -4.039 -13.926 1.00 92.94 199 LEU A N 1
ATOM 1604 C CA . LEU A 1 199 ? -7.313 -4.846 -12.935 1.00 92.94 199 LEU A CA 1
ATOM 1605 C C . LEU A 1 199 ? -6.698 -4.683 -11.542 1.00 92.94 199 LEU A C 1
ATOM 1607 O O . LEU A 1 199 ? -7.426 -4.463 -10.579 1.00 92.94 199 LEU A O 1
ATOM 1611 N N . THR A 1 200 ? -5.373 -4.763 -11.414 1.00 92.12 200 THR A N 1
ATOM 1612 C CA . THR A 1 200 ? -4.717 -4.636 -10.100 1.00 92.12 200 THR A CA 1
ATOM 1613 C C . THR A 1 200 ? -4.907 -3.249 -9.481 1.00 92.12 200 THR A C 1
ATOM 1615 O O . THR A 1 200 ? -5.117 -3.157 -8.273 1.00 92.12 200 THR A O 1
ATOM 1618 N N . GLN A 1 201 ? -4.925 -2.176 -10.284 1.00 92.75 201 GLN A N 1
ATOM 1619 C CA . GLN A 1 201 ? -5.265 -0.834 -9.791 1.00 92.75 201 GLN A CA 1
ATOM 1620 C C . GLN A 1 201 ? -6.726 -0.734 -9.343 1.00 92.75 201 GLN A C 1
ATOM 1622 O O . GLN A 1 201 ? -7.009 -0.191 -8.275 1.00 92.75 201 GLN A O 1
ATOM 1627 N N . PHE A 1 202 ? -7.656 -1.295 -10.119 1.00 92.81 202 PHE A N 1
ATOM 1628 C CA . PHE A 1 202 ? -9.066 -1.336 -9.737 1.00 92.81 202 PHE A CA 1
ATOM 1629 C C . PHE A 1 202 ? -9.276 -2.106 -8.425 1.00 92.81 202 PHE A C 1
ATOM 1631 O O . PHE A 1 202 ? -9.955 -1.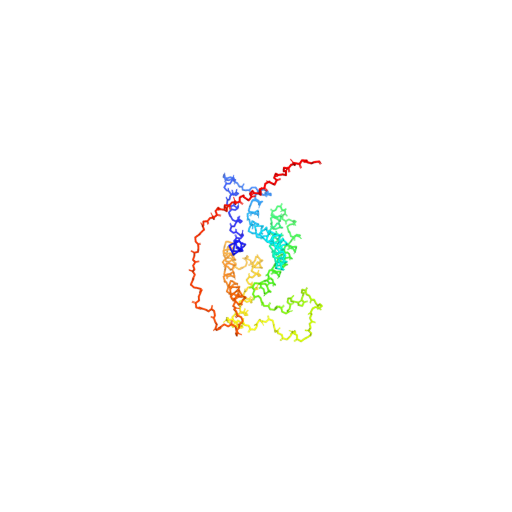616 -7.522 1.00 92.81 202 PHE A O 1
ATOM 1638 N N . LEU A 1 203 ? -8.646 -3.277 -8.290 1.00 94.06 203 LEU A N 1
ATOM 1639 C CA . LEU A 1 203 ? -8.708 -4.101 -7.084 1.00 94.06 203 LEU A CA 1
ATOM 1640 C C . LEU A 1 203 ? -8.145 -3.376 -5.856 1.00 94.06 203 LEU A C 1
ATOM 1642 O O . LEU A 1 203 ? -8.730 -3.481 -4.782 1.00 94.06 203 LEU A O 1
ATOM 1646 N N . GLU A 1 204 ? -7.065 -2.607 -5.997 1.00 92.62 204 GLU A N 1
ATOM 1647 C CA . GLU A 1 204 ? -6.502 -1.816 -4.895 1.00 92.62 204 GLU A CA 1
ATOM 1648 C C . GLU A 1 204 ? -7.448 -0.684 -4.447 1.00 92.62 204 GLU A C 1
ATOM 1650 O O . GLU A 1 204 ? -7.648 -0.480 -3.244 1.00 92.62 204 GLU A O 1
ATOM 1655 N N . VAL A 1 205 ? -8.099 0.013 -5.388 1.00 92.06 205 VAL A N 1
ATOM 1656 C CA . VAL A 1 205 ? -9.120 1.031 -5.070 1.00 92.06 205 VAL A CA 1
ATOM 1657 C C . VAL A 1 205 ? -10.334 0.392 -4.393 1.00 92.06 205 VAL A C 1
ATOM 1659 O O . VAL A 1 205 ? -10.797 0.883 -3.360 1.00 92.06 205 VAL A O 1
ATOM 1662 N N . PHE A 1 206 ? -10.822 -0.728 -4.930 1.00 92.50 206 PHE A N 1
ATOM 1663 C CA . PHE A 1 206 ? -11.940 -1.480 -4.365 1.00 92.50 206 PHE A CA 1
ATOM 1664 C C . PHE A 1 206 ? -11.632 -1.975 -2.947 1.00 92.50 206 PHE A C 1
ATOM 1666 O O . PHE A 1 206 ? -12.426 -1.768 -2.027 1.00 92.50 206 PHE A O 1
ATOM 1673 N N . ARG A 1 207 ? -10.435 -2.535 -2.734 1.00 93.31 207 ARG A N 1
ATOM 1674 C CA . ARG A 1 207 ? -9.952 -2.949 -1.414 1.00 93.31 207 ARG A CA 1
ATOM 1675 C C . ARG A 1 207 ? -9.997 -1.788 -0.423 1.00 93.31 207 ARG A C 1
ATOM 1677 O O . ARG A 1 207 ? -10.514 -1.939 0.682 1.00 93.31 207 ARG A O 1
ATOM 1684 N N . ARG A 1 208 ? -9.507 -0.605 -0.813 1.00 91.75 208 ARG A N 1
ATOM 1685 C CA . ARG A 1 208 ? -9.525 0.593 0.041 1.00 91.75 208 ARG A CA 1
ATOM 1686 C C . ARG A 1 208 ? -10.947 1.074 0.345 1.00 91.75 208 ARG A C 1
ATOM 1688 O O . ARG A 1 208 ? -11.208 1.503 1.470 1.00 91.75 208 ARG A O 1
ATOM 1695 N N . ALA A 1 209 ? -11.858 0.997 -0.625 1.00 91.19 209 ALA A N 1
ATOM 1696 C CA . ALA A 1 209 ? -13.263 1.349 -0.433 1.00 91.19 209 ALA A CA 1
ATOM 1697 C C . ALA A 1 209 ? -13.921 0.461 0.633 1.00 91.19 209 ALA A C 1
ATOM 1699 O O . ALA A 1 209 ? -14.531 0.983 1.567 1.00 91.19 209 ALA A O 1
ATOM 1700 N N . ILE A 1 210 ? -13.715 -0.858 0.556 1.00 92.12 210 ILE A N 1
ATOM 1701 C CA . ILE A 1 210 ? -14.208 -1.803 1.564 1.00 92.12 210 ILE A CA 1
ATOM 1702 C C . ILE A 1 210 ? -13.543 -1.544 2.924 1.00 92.12 210 ILE A C 1
ATO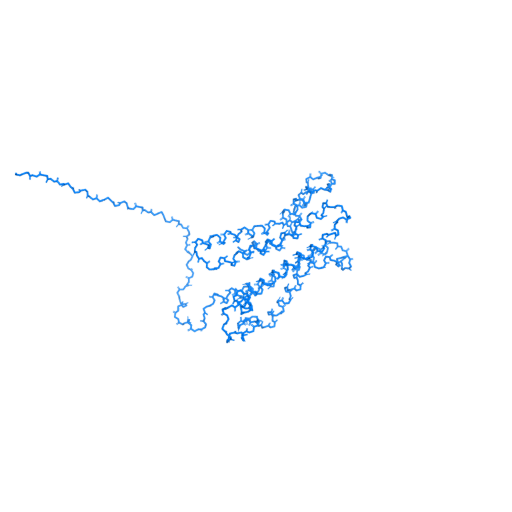M 1704 O O . ILE A 1 210 ? -14.224 -1.453 3.945 1.00 92.12 210 ILE A O 1
ATOM 1708 N N . TRP A 1 211 ? -12.219 -1.384 2.949 1.00 91.88 211 TRP A N 1
ATOM 1709 C CA . TRP A 1 211 ? -11.453 -1.131 4.171 1.00 91.88 211 TRP A CA 1
ATOM 1710 C C . TRP A 1 211 ? -11.947 0.105 4.942 1.00 91.88 211 TRP A C 1
ATOM 1712 O O . TRP A 1 211 ? -12.002 0.094 6.177 1.00 91.88 211 TRP A O 1
ATOM 1722 N N . ASN A 1 212 ? -12.366 1.157 4.226 1.00 91.38 212 ASN A N 1
ATOM 1723 C CA . ASN A 1 212 ? -12.916 2.368 4.833 1.00 91.38 212 ASN A CA 1
ATOM 1724 C C . ASN A 1 212 ? -14.216 2.110 5.613 1.00 91.38 212 ASN A C 1
ATOM 1726 O O . ASN A 1 212 ? -14.463 2.824 6.582 1.00 91.38 212 ASN A O 1
ATOM 1730 N N . LEU A 1 213 ? -15.020 1.100 5.254 1.00 90.19 213 LEU A N 1
ATOM 1731 C CA . LEU A 1 213 ? -16.274 0.792 5.955 1.00 90.19 213 LEU A CA 1
ATOM 1732 C C . LEU A 1 213 ? -16.011 0.447 7.426 1.00 90.19 213 LEU A C 1
ATOM 1734 O O . LEU A 1 213 ? -16.569 1.079 8.324 1.00 90.19 213 LEU A O 1
ATOM 1738 N N . LEU A 1 214 ? -15.102 -0.500 7.677 1.00 88.75 214 LEU A N 1
ATOM 1739 C CA . LEU A 1 214 ? -14.731 -0.900 9.037 1.00 88.75 214 LEU A CA 1
ATOM 1740 C C . LEU A 1 214 ? -13.958 0.194 9.777 1.00 88.75 214 LEU A C 1
ATOM 1742 O O . LEU A 1 214 ? -14.135 0.359 10.986 1.00 88.75 214 LEU A O 1
ATOM 1746 N N . ARG A 1 215 ? -13.127 0.967 9.066 1.00 89.88 215 ARG A N 1
ATOM 1747 C CA . ARG A 1 215 ? -12.395 2.092 9.660 1.00 89.88 215 ARG A CA 1
ATOM 1748 C C . ARG A 1 215 ? -13.341 3.169 10.182 1.00 89.88 215 ARG A C 1
ATOM 1750 O O . ARG A 1 215 ? -13.216 3.602 11.324 1.00 89.88 215 ARG A O 1
ATOM 1757 N N . VAL A 1 216 ? -14.298 3.598 9.360 1.00 89.62 216 VAL A N 1
ATOM 1758 C CA . VAL A 1 216 ? -15.293 4.609 9.746 1.00 89.62 216 VAL A CA 1
ATOM 1759 C C . VAL A 1 216 ? -16.140 4.098 10.905 1.00 89.62 216 VAL A C 1
ATOM 1761 O O . VAL A 1 216 ? -16.357 4.822 11.873 1.00 89.62 216 VAL A O 1
ATOM 1764 N N . GLU A 1 217 ? -16.563 2.835 10.857 1.00 88.50 217 GLU A N 1
ATOM 1765 C CA . GLU A 1 217 ? -17.285 2.212 11.964 1.00 88.50 217 GLU A CA 1
ATOM 1766 C C . GLU A 1 217 ? -16.484 2.268 13.273 1.00 88.50 217 GLU A C 1
ATOM 1768 O O . GLU A 1 217 ? -17.033 2.607 14.324 1.00 88.50 217 GLU A O 1
ATOM 1773 N N . TRP A 1 218 ? -15.179 1.984 13.213 1.00 86.81 218 TRP A N 1
ATOM 1774 C CA . TRP A 1 218 ? -14.302 2.051 14.375 1.00 86.81 218 TRP A CA 1
ATOM 1775 C C . TRP A 1 218 ? -14.168 3.471 14.933 1.00 86.81 218 TRP A C 1
ATOM 1777 O O . TRP A 1 218 ? -14.255 3.665 16.147 1.00 86.81 218 TRP A O 1
ATOM 1787 N N . GLU A 1 219 ? -14.015 4.480 14.075 1.00 87.94 219 GLU A N 1
ATOM 1788 C CA . GLU A 1 219 ? -13.980 5.884 14.508 1.00 87.94 219 GLU A CA 1
ATOM 1789 C C . GLU A 1 219 ? -15.292 6.328 15.167 1.00 87.94 219 GLU A C 1
ATOM 1791 O O . GLU A 1 219 ? -15.275 7.003 16.200 1.00 87.94 219 GLU A O 1
ATOM 1796 N N . ILE A 1 220 ? -16.439 5.898 14.632 1.00 86.75 220 ILE A N 1
ATOM 1797 C CA . ILE A 1 220 ? -17.744 6.197 15.233 1.00 86.75 220 ILE A CA 1
ATOM 1798 C C . ILE A 1 220 ? -17.860 5.554 16.619 1.00 86.75 220 ILE A C 1
ATOM 1800 O O . ILE A 1 220 ? -18.362 6.175 17.554 1.00 86.75 220 ILE A O 1
ATOM 1804 N N . ILE A 1 221 ? -17.391 4.318 16.791 1.00 82.44 221 ILE A N 1
ATOM 1805 C CA . ILE A 1 221 ? -17.452 3.634 18.090 1.00 82.44 221 ILE A CA 1
ATOM 1806 C C . ILE A 1 221 ? -16.544 4.317 19.114 1.00 82.44 221 ILE A C 1
ATOM 1808 O O . ILE A 1 221 ? -16.970 4.516 20.248 1.00 82.44 221 ILE A O 1
ATOM 1812 N N . LYS A 1 222 ? -15.336 4.736 18.717 1.00 82.81 222 LYS A N 1
ATOM 1813 C CA . LYS A 1 222 ? -14.403 5.472 19.589 1.00 82.81 222 LYS A CA 1
ATOM 1814 C C . LYS A 1 222 ? -14.946 6.823 20.056 1.00 82.81 222 LYS A C 1
ATOM 1816 O O . LYS A 1 222 ? -14.566 7.291 21.124 1.00 82.81 222 LYS A O 1
ATOM 1821 N N . THR A 1 223 ? -15.796 7.455 19.252 1.00 83.81 223 THR A N 1
ATOM 1822 C CA . THR A 1 223 ? -16.395 8.765 19.552 1.00 83.81 223 THR A CA 1
ATOM 1823 C C . THR A 1 223 ? -17.770 8.663 20.214 1.00 83.81 223 THR A C 1
ATOM 1825 O O . THR A 1 223 ? -18.242 9.641 20.791 1.00 83.81 223 THR A O 1
ATOM 1828 N N . SER A 1 224 ? -18.412 7.491 20.174 1.00 76.94 224 SER A N 1
ATOM 1829 C CA . SER A 1 224 ? -19.726 7.273 20.780 1.00 76.94 224 SER A CA 1
ATOM 1830 C C . SER A 1 224 ? -19.623 7.242 22.312 1.00 76.94 224 SER A C 1
ATOM 1832 O O . SER A 1 224 ? -18.799 6.496 22.848 1.00 76.94 224 SER A O 1
ATOM 1834 N N . PRO A 1 225 ? -20.472 7.983 23.048 1.00 67.94 225 PRO A N 1
ATOM 1835 C CA . PRO A 1 225 ? -20.503 7.902 24.502 1.00 67.94 225 PRO A CA 1
ATOM 1836 C C . PRO A 1 225 ? -20.923 6.494 24.964 1.00 67.94 225 PRO A C 1
ATOM 1838 O O . PRO A 1 225 ? -21.706 5.821 24.280 1.00 67.94 225 PRO A O 1
ATOM 1841 N N . PRO A 1 226 ? -20.424 6.022 26.121 1.00 63.03 226 PRO A N 1
ATOM 1842 C CA . PRO A 1 226 ? -20.806 4.723 26.651 1.00 63.03 226 PRO A CA 1
ATOM 1843 C C . PRO A 1 226 ? -22.322 4.676 26.913 1.00 63.03 226 PRO A C 1
ATOM 1845 O O . PRO A 1 226 ? -22.901 5.663 27.382 1.00 63.03 226 PRO A O 1
ATOM 1848 N N . PRO A 1 227 ? -22.985 3.540 26.629 1.00 54.09 227 PRO A N 1
ATOM 1849 C CA . PRO A 1 227 ? -24.401 3.371 26.939 1.00 54.09 227 PRO A CA 1
ATOM 1850 C C . PRO A 1 227 ? -24.605 3.523 28.456 1.00 54.09 227 PRO A C 1
ATOM 1852 O O . PRO A 1 227 ? -24.060 2.741 29.228 1.00 54.09 227 PRO A O 1
ATOM 1855 N N . GLY A 1 228 ? -25.350 4.552 28.880 1.00 57.72 228 GLY A N 1
ATOM 1856 C CA . GLY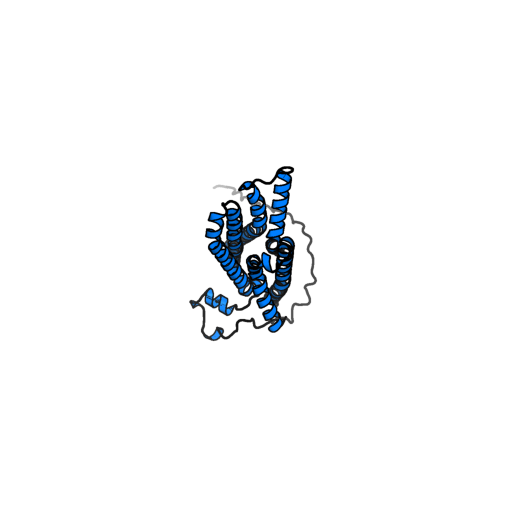 A 1 228 ? -25.693 4.786 30.294 1.00 57.72 228 GLY A CA 1
ATOM 1857 C C . GLY A 1 228 ? -25.370 6.174 30.866 1.00 57.72 228 GLY A C 1
ATOM 1858 O O . GLY A 1 228 ? -25.781 6.456 31.984 1.00 57.72 228 GLY A O 1
ATOM 1859 N N . LYS A 1 229 ? -24.693 7.069 30.128 1.00 49.53 229 LYS A N 1
ATOM 1860 C CA . LYS A 1 229 ? -24.439 8.469 30.552 1.00 49.53 229 LYS A CA 1
ATOM 1861 C C . LYS A 1 229 ? -24.949 9.494 29.532 1.00 49.53 229 LYS A C 1
ATOM 1863 O O . LYS A 1 229 ? -24.194 10.328 29.045 1.00 49.53 229 LYS A O 1
ATOM 1868 N N . GLY A 1 230 ? -26.219 9.399 29.147 1.00 45.19 230 GLY A N 1
ATOM 1869 C CA . GLY A 1 230 ? -26.764 10.229 28.071 1.00 45.19 230 GLY A CA 1
ATOM 1870 C C . GLY A 1 230 ? -28.269 10.421 28.153 1.00 45.19 230 GLY A C 1
ATOM 1871 O O . GLY A 1 230 ? -28.982 10.005 27.248 1.00 45.19 230 GLY A O 1
ATOM 1872 N N . LYS A 1 231 ? -28.748 11.036 29.236 1.00 40.84 231 LYS A N 1
ATOM 1873 C CA . LYS A 1 231 ? -30.095 11.621 29.308 1.00 40.84 231 LYS A CA 1
ATOM 1874 C C . LYS A 1 231 ? -30.097 13.038 29.900 1.00 40.84 231 LYS A C 1
ATOM 1876 O O . LYS A 1 231 ? -31.090 13.416 30.493 1.00 40.84 231 LYS A O 1
ATOM 1881 N N . GLU A 1 232 ? -29.032 13.831 29.727 1.00 45.16 232 GLU A N 1
ATOM 1882 C CA . GLU A 1 232 ? -29.101 15.256 30.127 1.00 45.16 232 GLU A CA 1
ATOM 1883 C C . GLU A 1 232 ? -28.572 16.281 29.110 1.00 45.16 232 GLU A C 1
ATOM 1885 O O . GLU A 1 232 ? -29.108 17.376 29.072 1.00 45.16 232 GLU A O 1
ATOM 1890 N N . ASN A 1 233 ? -27.646 15.974 28.191 1.00 38.69 233 ASN A N 1
ATOM 1891 C CA . ASN A 1 233 ? -26.970 17.058 27.440 1.00 38.69 233 ASN A CA 1
ATOM 1892 C C . ASN A 1 233 ? -27.105 17.004 25.904 1.00 38.69 233 ASN A C 1
ATOM 1894 O O . ASN A 1 233 ? -26.160 17.360 25.202 1.00 38.69 233 ASN A O 1
ATOM 1898 N N . PHE A 1 234 ? -28.237 16.544 25.354 1.00 40.41 234 PHE A N 1
ATOM 1899 C CA . PHE A 1 234 ? -28.432 16.487 23.888 1.00 40.41 234 PHE A CA 1
ATOM 1900 C C . PHE A 1 234 ? -29.278 17.632 23.299 1.00 40.41 234 PHE A C 1
ATOM 1902 O O . PHE A 1 234 ? -29.449 17.681 22.087 1.00 40.41 234 PHE A O 1
ATOM 1909 N N . SER A 1 235 ? -29.773 18.580 24.104 1.00 32.75 235 SER A N 1
ATOM 1910 C CA . SER A 1 235 ? -30.606 19.671 23.568 1.00 32.75 235 SER A CA 1
ATOM 1911 C C . SER A 1 235 ? -29.858 20.957 23.190 1.00 32.75 235 SER A C 1
ATOM 1913 O O . SER A 1 235 ? -30.505 21.854 22.668 1.00 32.75 235 SER A O 1
ATOM 1915 N N . ASP A 1 236 ? -28.540 21.072 23.405 1.00 36.25 236 ASP A N 1
ATOM 1916 C CA . ASP A 1 236 ? -27.867 22.386 23.309 1.00 36.25 236 ASP A CA 1
ATOM 1917 C C . ASP A 1 236 ? -26.581 22.411 22.466 1.00 36.25 236 ASP A C 1
ATOM 1919 O O . ASP A 1 236 ? -25.605 23.090 22.774 1.00 36.25 236 ASP A O 1
ATOM 1923 N N . LYS A 1 237 ? -26.534 21.626 21.384 1.00 36.91 237 LYS A N 1
ATOM 1924 C CA . LYS A 1 237 ? -25.465 21.747 20.377 1.00 36.91 237 LYS A CA 1
ATOM 1925 C C . LYS A 1 237 ? -26.030 21.774 18.966 1.00 36.91 237 LYS A C 1
ATOM 1927 O O . LYS A 1 237 ? -25.685 20.948 18.123 1.00 36.91 237 LYS A O 1
ATOM 1932 N N . THR A 1 238 ? -26.882 22.756 18.698 1.00 33.97 238 THR A N 1
ATOM 1933 C CA . THR A 1 238 ? -26.961 23.318 17.349 1.00 33.97 238 THR A CA 1
ATOM 1934 C C . THR A 1 238 ? -25.615 23.952 17.019 1.00 33.97 238 THR A C 1
ATOM 1936 O O . THR A 1 238 ? -25.072 24.759 17.766 1.00 33.97 238 THR A O 1
ATOM 1939 N N . VAL A 1 239 ? -25.050 23.481 15.916 1.00 44.41 239 VAL A N 1
ATOM 1940 C CA . VAL A 1 239 ? -23.747 23.835 15.366 1.00 44.41 239 VAL A CA 1
ATOM 1941 C C . VAL A 1 239 ? -23.689 25.337 15.080 1.00 44.41 239 VAL A C 1
ATOM 1943 O O . VAL A 1 239 ? -24.259 25.799 14.096 1.00 44.41 239 VAL A O 1
ATOM 1946 N N . GLU A 1 240 ? -22.980 26.093 15.915 1.00 28.03 240 GLU A N 1
ATOM 1947 C CA . GLU A 1 240 ? -22.601 27.473 15.614 1.00 28.03 240 GLU A CA 1
ATOM 1948 C C . GLU A 1 240 ? -21.242 27.458 14.892 1.00 28.03 240 GLU A C 1
ATOM 1950 O O . GLU A 1 240 ? -20.193 27.171 15.474 1.00 28.03 240 GLU A O 1
ATOM 1955 N N . PHE A 1 241 ? -21.262 27.701 13.579 1.00 34.66 241 PHE A N 1
ATOM 1956 C CA . PHE A 1 241 ? -20.052 27.963 12.801 1.00 34.66 241 PHE A CA 1
ATOM 1957 C C . PHE A 1 241 ? -19.515 29.349 13.182 1.00 34.66 241 PHE A C 1
ATOM 1959 O O . PHE A 1 241 ? -19.972 30.363 12.661 1.00 34.66 241 PHE A O 1
ATOM 1966 N N . ALA A 1 242 ? -18.539 29.402 14.089 1.00 32.34 242 ALA A N 1
ATOM 1967 C CA . ALA A 1 242 ? -17.840 30.642 14.418 1.00 32.34 242 ALA A CA 1
ATOM 1968 C C . ALA A 1 242 ? -16.960 31.104 13.231 1.00 32.34 242 ALA A C 1
ATOM 1970 O O . ALA A 1 242 ? -16.151 30.312 12.733 1.00 32.34 242 ALA A O 1
ATOM 1971 N N . PRO A 1 243 ? -17.067 32.365 12.767 1.00 32.03 243 PRO A N 1
ATOM 1972 C CA . PRO A 1 243 ? -16.231 32.878 11.690 1.00 32.03 243 PRO A CA 1
ATOM 1973 C C . PRO A 1 243 ? -14.800 33.144 12.183 1.00 32.03 243 PRO A C 1
ATOM 1975 O O . PRO A 1 243 ? -14.571 33.743 13.234 1.00 32.03 243 PRO A O 1
ATOM 1978 N N . LEU A 1 244 ? -13.820 32.698 11.395 1.00 34.88 244 LEU A N 1
ATOM 1979 C CA . LEU A 1 244 ? -12.393 32.960 11.587 1.00 34.88 244 LEU A CA 1
ATOM 1980 C C . LEU A 1 244 ? -12.085 34.451 11.368 1.00 34.88 244 LEU A C 1
ATOM 1982 O O . LEU A 1 244 ? -11.850 34.874 10.239 1.00 34.88 244 LEU A O 1
ATOM 1986 N N . VAL A 1 245 ? -12.018 35.233 12.447 1.00 34.62 245 VAL A N 1
ATOM 1987 C CA . VAL A 1 245 ? -11.302 36.520 12.471 1.00 34.62 245 VAL A CA 1
ATOM 1988 C C . VAL A 1 245 ? -10.381 36.536 13.698 1.00 34.62 245 VAL A C 1
ATOM 1990 O O . VAL A 1 245 ? -10.865 36.329 14.814 1.00 34.62 245 VAL A O 1
ATOM 1993 N N . PRO A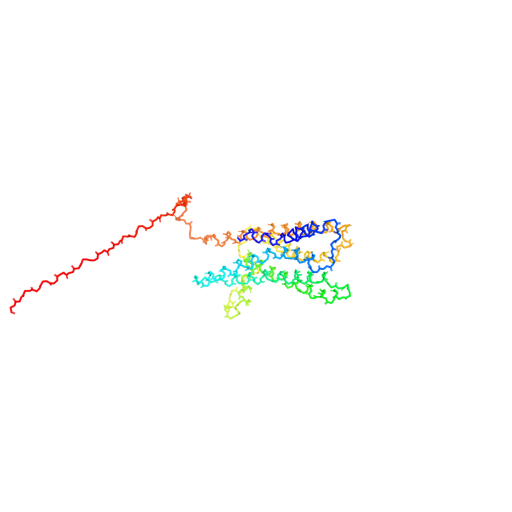 1 246 ? -9.059 36.753 13.552 1.00 36.22 246 PRO A N 1
ATOM 1994 C CA . PRO A 1 246 ? -8.157 36.817 14.695 1.00 36.22 246 PRO A CA 1
ATOM 1995 C C . PRO A 1 246 ? -8.382 38.126 15.461 1.00 36.22 246 PRO A C 1
ATOM 1997 O O . PRO A 1 246 ? -8.170 39.212 14.925 1.00 36.22 246 PRO A O 1
ATOM 2000 N N . GLN A 1 247 ? -8.791 38.028 16.726 1.00 32.41 247 GLN A N 1
ATOM 2001 C CA . GLN A 1 247 ? -8.875 39.172 17.633 1.00 32.41 247 GLN A CA 1
ATOM 2002 C C . GLN A 1 247 ? -7.462 39.629 18.025 1.00 32.41 247 GLN A C 1
ATOM 2004 O O . GLN A 1 247 ? -6.698 38.889 18.651 1.00 32.41 247 GLN A O 1
ATOM 2009 N N . ILE A 1 248 ? -7.120 40.860 17.644 1.00 33.81 248 ILE A N 1
ATOM 2010 C CA . ILE A 1 248 ? -5.892 41.556 18.035 1.00 33.81 248 ILE A CA 1
ATOM 2011 C C . ILE A 1 248 ? -5.943 41.786 19.552 1.00 33.81 248 ILE A C 1
ATOM 2013 O O . ILE A 1 248 ? -6.815 42.480 20.072 1.00 33.81 248 ILE A O 1
ATOM 2017 N N . ARG A 1 249 ? -5.013 41.164 20.281 1.00 33.47 249 ARG A N 1
ATOM 2018 C CA . ARG A 1 249 ? -4.898 41.268 21.738 1.00 33.47 249 ARG A CA 1
ATOM 2019 C C . ARG A 1 249 ? -4.306 42.639 22.098 1.00 33.47 249 ARG A C 1
ATOM 2021 O O . ARG A 1 249 ? -3.105 42.843 21.958 1.00 33.47 249 ARG A O 1
ATOM 2028 N N . ASN A 1 250 ? -5.143 43.560 22.576 1.00 31.95 250 ASN A N 1
ATOM 2029 C CA . ASN A 1 250 ? -4.701 44.823 23.171 1.00 31.95 250 ASN A CA 1
ATOM 2030 C C . ASN A 1 250 ? -3.875 44.544 24.438 1.00 31.95 250 ASN A C 1
ATOM 2032 O O . ASN A 1 250 ? -4.393 44.046 25.438 1.00 31.95 250 ASN A O 1
ATOM 2036 N N . VAL A 1 251 ? -2.580 44.855 24.386 1.00 36.31 251 VAL A N 1
ATOM 2037 C CA . VAL A 1 251 ? -1.678 44.855 25.542 1.00 36.31 251 VAL A CA 1
ATOM 2038 C C . VAL A 1 251 ? -1.941 46.134 26.334 1.00 36.31 251 VAL A C 1
ATOM 2040 O O . VAL A 1 251 ? -1.591 47.228 25.901 1.00 36.31 251 VAL A O 1
ATOM 2043 N N . LYS A 1 252 ? -2.583 46.000 27.496 1.00 34.62 252 LYS A N 1
ATOM 2044 C CA . LYS A 1 252 ? -2.737 47.083 28.471 1.00 34.62 252 LYS A CA 1
ATOM 2045 C C . LYS A 1 252 ? -1.437 47.171 29.280 1.00 34.62 252 LYS A C 1
ATOM 2047 O O . LYS A 1 252 ? -1.154 46.281 30.074 1.00 34.62 252 LYS A O 1
ATOM 2052 N N . MET A 1 253 ? -0.625 48.198 29.026 1.00 34.50 253 MET A N 1
ATOM 2053 C CA . MET A 1 253 ? 0.533 48.547 29.859 1.00 34.50 253 MET A CA 1
ATOM 2054 C C . MET A 1 253 ? 0.038 49.057 31.219 1.00 34.50 253 MET A C 1
ATOM 2056 O O . MET A 1 253 ? -0.603 50.104 31.286 1.00 34.50 253 MET A O 1
ATOM 2060 N N . GLU A 1 254 ? 0.337 48.335 32.298 1.00 34.53 254 GLU A N 1
ATOM 2061 C CA . GLU A 1 254 ? 0.231 48.853 33.665 1.00 34.53 254 GLU A CA 1
ATOM 2062 C C . GLU A 1 254 ? 1.542 49.563 34.032 1.00 34.53 254 GLU A C 1
ATOM 2064 O O . GLU A 1 254 ? 2.581 48.930 34.214 1.00 34.53 254 GLU A O 1
ATOM 2069 N N . MET A 1 255 ? 1.501 50.895 34.119 1.00 34.41 255 MET A N 1
ATOM 2070 C CA . MET A 1 255 ? 2.553 51.703 34.740 1.00 34.41 255 MET A CA 1
ATOM 2071 C C . MET A 1 255 ? 2.272 51.824 36.241 1.00 34.41 255 MET A C 1
ATOM 2073 O O . MET A 1 255 ? 1.249 52.373 36.646 1.00 34.41 255 MET A O 1
ATOM 2077 N N . SER A 1 256 ? 3.198 51.321 37.057 1.00 34.22 256 SER A N 1
ATOM 2078 C CA . SER A 1 256 ? 3.219 51.498 38.513 1.00 34.22 256 SER A CA 1
ATOM 2079 C C . SER A 1 256 ? 3.654 52.930 38.880 1.00 34.22 256 SER A C 1
ATOM 2081 O O . SER A 1 256 ? 4.615 53.427 38.284 1.00 34.22 256 SER A O 1
ATOM 2083 N N . PRO A 1 257 ? 3.000 53.618 39.835 1.00 40.53 257 PRO A N 1
ATOM 2084 C CA . PRO A 1 257 ? 3.412 54.952 40.253 1.00 40.53 257 PRO A CA 1
ATOM 2085 C C . PRO A 1 257 ? 4.631 54.906 41.190 1.00 40.53 257 PRO A C 1
ATOM 2087 O O . PRO A 1 257 ? 4.657 54.215 42.208 1.00 40.53 257 PRO A O 1
ATOM 2090 N N . VAL A 1 258 ? 5.642 55.696 40.830 1.00 40.06 258 VAL A N 1
ATOM 2091 C CA . VAL A 1 258 ? 6.861 55.967 41.600 1.00 40.06 258 VAL A CA 1
ATOM 2092 C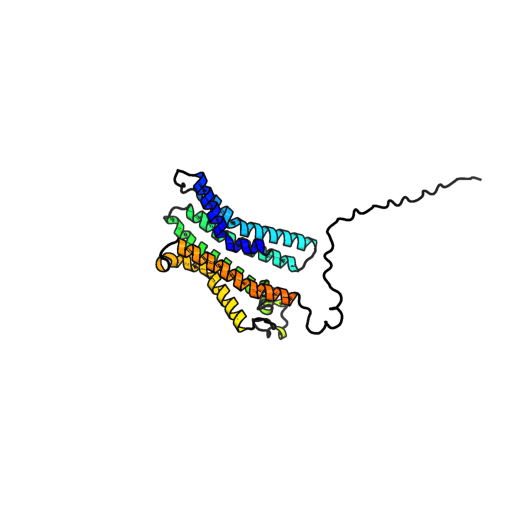 C . VAL A 1 258 ? 6.513 56.736 42.881 1.00 40.06 258 VAL A C 1
ATOM 2094 O O . VAL A 1 258 ? 5.896 57.797 42.832 1.00 40.06 258 VAL A O 1
ATOM 2097 N N . SER A 1 259 ? 6.930 56.204 44.033 1.00 39.72 259 SER A N 1
ATOM 2098 C CA . SER A 1 259 ? 6.827 56.864 45.340 1.00 39.72 259 SER A CA 1
ATOM 2099 C C . SER A 1 259 ? 8.000 57.829 45.535 1.00 39.72 259 SER A C 1
ATOM 2101 O O . SER A 1 259 ? 9.145 57.409 45.713 1.00 39.72 259 SER A O 1
ATOM 2103 N N . THR A 1 260 ? 7.719 59.131 45.485 1.00 41.81 260 THR A N 1
ATOM 2104 C CA . THR A 1 260 ? 8.691 60.193 45.768 1.00 41.81 260 THR A CA 1
ATOM 2105 C C . THR A 1 260 ? 8.791 60.399 47.279 1.00 41.81 260 THR A C 1
ATOM 2107 O O . THR A 1 260 ? 7.874 60.910 47.920 1.00 41.81 260 THR A O 1
ATOM 2110 N N . ARG A 1 261 ? 9.922 59.992 47.859 1.00 38.00 261 ARG A N 1
ATOM 2111 C CA . ARG A 1 261 ? 10.259 60.168 49.276 1.00 38.00 261 ARG A CA 1
ATOM 2112 C C . ARG A 1 261 ? 10.823 61.585 49.478 1.00 38.00 261 ARG A C 1
ATOM 2114 O O . ARG A 1 261 ? 11.960 61.850 49.100 1.00 38.00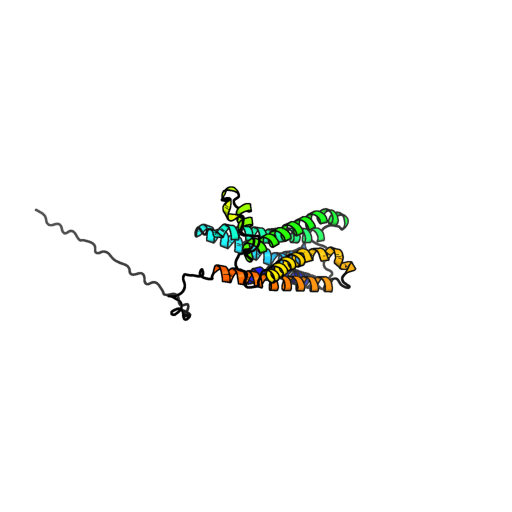 261 ARG A O 1
ATOM 2121 N N . LEU A 1 262 ? 10.031 62.494 50.048 1.00 44.28 262 LEU A N 1
ATOM 2122 C CA . LEU A 1 262 ? 10.483 63.824 50.480 1.00 44.28 262 LEU A CA 1
ATOM 2123 C C . LEU A 1 262 ? 11.207 63.715 51.831 1.00 44.28 262 LEU A C 1
ATOM 2125 O O . LEU A 1 262 ? 10.639 63.246 52.815 1.00 44.28 262 LEU A O 1
ATOM 2129 N N . GLN A 1 263 ? 12.471 64.140 51.855 1.00 40.47 263 GLN A N 1
ATOM 2130 C CA . GLN A 1 263 ? 13.240 64.420 53.066 1.00 40.47 263 GLN A CA 1
ATOM 2131 C C . GLN A 1 263 ? 12.785 65.758 53.664 1.00 40.47 263 GLN A C 1
ATOM 2133 O O . GLN A 1 263 ? 12.793 66.774 52.975 1.00 40.47 263 GLN A O 1
ATOM 2138 N N . THR A 1 264 ? 12.486 65.780 54.961 1.00 46.72 264 THR A N 1
ATOM 2139 C CA . THR A 1 264 ? 12.538 66.996 55.787 1.00 46.72 264 THR A CA 1
ATOM 2140 C C . THR A 1 264 ? 13.267 66.650 57.077 1.00 46.72 264 THR A C 1
ATOM 2142 O O . THR A 1 264 ? 12.868 65.719 57.777 1.00 46.72 264 THR A O 1
ATOM 2145 N N . GLY A 1 265 ? 14.368 67.353 57.335 1.00 43.75 265 GLY A N 1
ATOM 2146 C CA . GLY A 1 265 ? 15.256 67.105 58.463 1.00 43.75 265 GLY A CA 1
ATOM 2147 C C . GLY A 1 265 ? 14.758 67.639 59.803 1.00 43.75 265 GLY A C 1
ATOM 2148 O O . GLY A 1 265 ? 13.860 68.480 59.868 1.00 43.75 265 GLY A O 1
ATOM 2149 N N . LYS A 1 266 ? 15.421 67.147 60.848 1.00 37.09 266 LYS A N 1
ATOM 2150 C CA . LYS A 1 266 ? 15.891 67.873 62.029 1.00 37.09 266 LYS A CA 1
ATOM 2151 C C . LYS A 1 266 ? 17.198 67.229 62.471 1.00 37.09 266 LYS A C 1
ATOM 2153 O O . LYS A 1 266 ? 17.313 65.998 62.277 1.00 37.09 266 LYS A O 1
#

Foldseek 3Di:
DVVLVVVLLCLQVQLVVQLVVLPVVQPPDDRDLALVNLVSSLVSSLVSLVVQLVVLVVQLVVCVVVVNPCSVVSNLSSVLSVLVSVLSVLVSVLSNDDPVCSVVCPVVSVVSLVVSLVSVLVCLLCPQLVFQVVVVCCVVPVPPDDPPPPPQDRGDPDDPPDDVLVVVLSVLLSVLSCLVVCVVVCVVPDPDPVVSVVVNSVSSVVNVVSSVVSRVVRVCVVPDDPPPPDDDPPPPDPDDPDDDDDDDDDDDDDDDDDDDDDDDDD

Secondary structure (DSSP, 8-state):
-HHHHHHHTTHHHHHHHHHHHHHHHHTTSPPPSSHHHHHHHHHHHHHHHHHHHHHHHHHHHHHHHTT-TTHHHHHHHHHHHHHHHHHHHHHHHHTTS-HHHHGGGHHHHHHHHHHHHHHHHHHIIIIIS--SHHHHHHHH-GGG--GGGTTS-SS-S--SSHHHHHHHHHHHHHHHHGGGGGGGGHHHH-SSHHHHHHHHHHHHHHHHHHHHHHHHHHHHHHHSPPTTS-SSSSSS------------------PPPP--------

Radius of gyration: 27.7 Å; chains: 1; bounding box: 53×85×93 Å

InterPro domains:
  IPR004342 EXS, C-terminal [PF03124] (1-221)
  IPR004342 EXS, C-terminal [PS51380] (32-247)

Sequence (266 aa):
VFFADAMCSLSKVFFDWGMLATMLYHYPNSIPESLSSIALPSVLSSLPYVVRARQCIVSFNAGKLKQDPKRHSHLLNAIKYSTSLFPICLSAYQKTLSQEHVHDFDILFVMLLVINSIYSFLWDIFMDWGMAQDLHLAFSSPCAMKDDNLKRGLLRQRLRFGVLLSAIIIFGDLCLRFSWTLRFYHASLFSSFDSFVLLTQFLEVFRRAIWNLLRVEWEIIKTSPPPGKGKENFSDKTVEFAPLVPQIRNVKMEMSPVSTRLQTGK

Organism: NCBI:txid163516

pLDDT: mean 78.69, std 19.96, range [28.03, 95.94]